Protein AF-A0A9W7GCZ8-F1 (afdb_monomer_lite)

Sequence (313 aa):
MSGSNDDDDLCAQILDDNTDHFARLGLPLVACDPPVVRKAYYSLARKIHPDKNSSSLAKEAFQVLSDALDVLYERESQADYLRELLRDNDEVNEGGVEGGGDRRDGRKGKKERKRPHPHCDDWKKKKKKTKGSTAPEWTYKRWADVKTEMERRENLEREFVQSKSTASNEREALTIMKRAMKICRQLDEDAGCPPTFINPLWAKLEESDTLKQAKLPDGWEKIILHPPNPNNIAAIMAQTRYQYRRKETGEITDQHPVKEVEARLAYARMQSTANQVDFEVDLGGFIKELQDYLHEEYNYEALDDEINDLGCV

Radius of gyration: 36.31 Å; chains: 1; bounding box: 73×83×95 Å

pLDDT: mean 81.21, std 18.76, range [30.16, 97.69]

Secondary structure (DSSP, 8-state):
---SHHHHHHHHHHH-TT--HHHHTT--SS---HHHHHHHHHHHHHHH-TTT---TTHHHHHHHHHHHHHHHHSHHHHHHHHHHHHHHHHTTS---------------------------TTSTTGGGS-------GGGG--HHHHHHHHHHHHHHHHHHHHHHHHHHHHHHHHHHHHHHHHHHHHHHHHTT--TT---GGGHHHHHHHHHHHPPPPTTEEEEEE--S-TT-HHHHHHT-EEEEEETTT--EESS-SSHHHHHHHHHHHHHHTT-SS-TTT-HHHHHHHHHHHHHHHH---TTHHHHHHTT--

Organism: NCBI:txid722753

Foldseek 3Di:
DPDQPVLQVLLVQLVPPPDDLQVSLPHPLDQDALVVLVVSLVVSCVSLPVVPHVDPSSVVSNVSNVVSSVQRNDRVSSVVSSVVVVVVVVVVPPPDDDDDDDDDDDDDDDDDDDDDDPDPPPVVVVVPPPPPCPPPPVPDPPVVNVVVVVVVVVVVVVVVVVLVLVLVLVVLLVVLLLVLLVVLVVVCVVVPPDPLDDALLNLLVQLVVLVVPDDADPQKDKDFDAFPDPSLVLSRSVDRQIWIAGNPPRDIDSAGPDPVSRVSNVVSVVSNVVDPDDCSVQSLVSSVVSVCCCCPPPVDCVCVVSNVVSVSD

Structure (mmCIF, N/CA/C/O backbone):
data_AF-A0A9W7GCZ8-F1
#
_entry.id   AF-A0A9W7GCZ8-F1
#
loop_
_atom_site.group_PDB
_atom_site.id
_atom_site.type_symbol
_atom_site.label_atom_id
_atom_site.label_alt_id
_atom_site.label_comp_id
_atom_site.label_asym_id
_atom_site.label_entity_id
_atom_site.label_seq_id
_atom_site.pdbx_PDB_ins_code
_atom_site.Cartn_x
_atom_site.Cartn_y
_atom_site.Cartn_z
_atom_site.occupancy
_atom_site.B_iso_or_equiv
_atom_site.auth_seq_id
_atom_site.auth_comp_id
_atom_site.auth_asym_id
_atom_site.auth_atom_id
_atom_site.pdbx_PDB_model_num
ATOM 1 N N . MET A 1 1 ? -43.233 -14.335 7.781 1.00 43.69 1 MET A N 1
ATOM 2 C CA . MET A 1 1 ? -43.139 -14.027 9.222 1.00 43.69 1 MET A CA 1
ATOM 3 C C . MET A 1 1 ? -42.715 -15.312 9.907 1.00 43.69 1 MET A C 1
ATOM 5 O O . MET A 1 1 ? -43.563 -16.151 10.162 1.00 43.69 1 MET A O 1
ATOM 9 N N . SER A 1 2 ? -41.411 -15.551 10.026 1.00 45.78 2 SER A N 1
ATOM 10 C CA . SER A 1 2 ? -40.870 -16.867 10.411 1.00 45.78 2 SER A CA 1
ATOM 11 C C . SER A 1 2 ? -39.435 -16.749 10.939 1.00 45.78 2 SER A C 1
ATOM 13 O O . SER A 1 2 ? -38.577 -17.531 10.560 1.00 45.78 2 SER A O 1
ATOM 15 N N . GLY A 1 3 ? -39.170 -15.725 11.756 1.00 51.62 3 GLY A N 1
ATOM 16 C CA . GLY A 1 3 ? -37.846 -15.474 12.345 1.00 51.62 3 GLY A CA 1
ATOM 17 C C . GLY A 1 3 ? -37.872 -15.102 13.829 1.00 51.62 3 GLY A C 1
ATOM 18 O O . GLY A 1 3 ? -36.860 -14.665 14.340 1.00 51.62 3 GLY A O 1
ATOM 19 N N . SER A 1 4 ? -39.014 -15.228 14.514 1.00 58.03 4 SER A N 1
ATOM 20 C CA . SER A 1 4 ? -39.164 -14.778 15.907 1.00 58.03 4 SER A CA 1
ATOM 21 C C . SER A 1 4 ? -38.682 -15.789 16.950 1.00 58.03 4 SER A C 1
ATOM 23 O O . SER A 1 4 ? -38.279 -15.381 18.028 1.00 58.03 4 SER A O 1
ATOM 25 N N . ASN A 1 5 ? -38.718 -17.092 16.654 1.00 68.19 5 ASN A N 1
ATOM 26 C CA . ASN A 1 5 ? -38.465 -18.109 17.682 1.00 68.19 5 ASN A CA 1
ATOM 27 C C . ASN A 1 5 ? -36.972 -18.266 18.007 1.00 68.19 5 ASN A C 1
ATOM 29 O O . ASN A 1 5 ? -36.622 -18.387 19.172 1.00 68.19 5 ASN A O 1
ATOM 33 N N . ASP A 1 6 ? -36.093 -18.190 17.002 1.00 78.62 6 ASP A N 1
ATOM 34 C CA . ASP A 1 6 ? -34.648 -18.369 17.213 1.00 78.62 6 ASP A CA 1
ATOM 35 C C . ASP A 1 6 ? -34.030 -17.219 18.036 1.00 78.62 6 ASP A C 1
ATOM 37 O O . ASP A 1 6 ? -33.073 -17.417 18.786 1.00 78.62 6 ASP A O 1
ATOM 41 N N . ASP A 1 7 ? -34.587 -16.013 17.904 1.00 82.25 7 ASP A N 1
ATOM 42 C CA . ASP A 1 7 ? -34.144 -14.818 18.623 1.00 82.25 7 ASP A CA 1
ATOM 43 C C . ASP A 1 7 ? -34.543 -14.860 20.107 1.00 82.25 7 ASP A C 1
ATOM 45 O O . ASP A 1 7 ? -33.733 -14.506 20.969 1.00 82.25 7 ASP A O 1
ATOM 49 N N . ASP A 1 8 ? -35.761 -15.329 20.406 1.00 85.75 8 ASP A N 1
ATOM 50 C CA . ASP A 1 8 ? -36.246 -15.525 21.776 1.00 85.75 8 ASP A CA 1
ATOM 51 C C . ASP A 1 8 ? -35.470 -16.643 22.491 1.00 85.75 8 ASP A C 1
ATOM 53 O O . ASP A 1 8 ? -35.086 -16.471 23.649 1.00 85.75 8 ASP A O 1
ATOM 57 N N . ASP A 1 9 ? -35.166 -17.746 21.797 1.00 87.69 9 ASP A N 1
ATOM 58 C CA . ASP A 1 9 ? -34.419 -18.882 22.355 1.00 87.69 9 ASP A CA 1
ATOM 59 C C . ASP A 1 9 ? -32.986 -18.485 22.757 1.00 87.69 9 ASP A C 1
ATOM 61 O O . ASP A 1 9 ? -32.504 -18.859 23.831 1.00 87.69 9 ASP A O 1
ATOM 65 N N . LEU A 1 10 ? -32.307 -17.675 21.934 1.00 87.25 10 LEU A N 1
ATOM 66 C CA . LEU A 1 10 ? -30.970 -17.159 22.247 1.00 87.25 10 LEU A CA 1
ATOM 67 C C . LEU A 1 10 ? -30.983 -16.207 23.447 1.00 87.25 10 LEU A C 1
ATOM 69 O O . LEU A 1 10 ? -30.089 -16.268 24.293 1.00 87.25 10 LEU A O 1
ATOM 73 N N . CYS A 1 11 ? -31.981 -15.325 23.535 1.00 88.75 11 CYS A N 1
ATOM 74 C CA . CYS A 1 11 ? -32.128 -14.440 24.686 1.00 88.75 11 CYS A CA 1
ATOM 75 C C . CYS A 1 11 ? -32.444 -15.229 25.963 1.00 88.75 11 CYS A C 1
ATOM 77 O O . CYS A 1 11 ? -31.848 -14.951 27.001 1.00 88.75 11 CYS A O 1
ATOM 79 N N . ALA A 1 12 ? -33.306 -16.245 25.884 1.00 89.44 12 ALA A N 1
ATOM 80 C CA . ALA A 1 12 ? -33.630 -17.116 27.010 1.00 89.44 12 ALA A CA 1
ATOM 81 C C . ALA A 1 12 ? -32.407 -17.900 27.510 1.00 89.44 12 ALA A C 1
ATOM 83 O O . ALA A 1 12 ? -32.203 -18.000 28.716 1.00 89.44 12 ALA A O 1
ATOM 84 N N . GLN A 1 13 ? -31.550 -18.390 26.606 1.00 88.50 13 GLN A N 1
ATOM 85 C CA . GLN A 1 13 ? -30.316 -19.084 26.984 1.00 88.50 13 GLN A CA 1
ATOM 86 C C . GLN A 1 13 ? -29.358 -18.184 27.782 1.00 88.50 13 GLN A C 1
ATOM 88 O O . GLN A 1 13 ? -28.725 -18.644 28.726 1.00 88.50 13 GLN A O 1
ATOM 93 N N . ILE A 1 14 ? -29.238 -16.907 27.409 1.00 89.69 14 ILE A N 1
ATOM 94 C CA . ILE A 1 14 ? -28.357 -15.953 28.104 1.00 89.69 14 ILE A CA 1
ATOM 95 C C . ILE A 1 14 ? -28.933 -15.549 29.464 1.00 89.69 14 ILE A C 1
ATOM 97 O O . ILE A 1 14 ? -28.171 -15.253 30.385 1.00 89.69 14 ILE A O 1
ATOM 101 N N . LEU A 1 15 ? -30.261 -15.527 29.587 1.00 90.25 15 LEU A N 1
ATOM 102 C CA . LEU A 1 15 ? -30.973 -15.174 30.813 1.00 90.25 15 LEU A CA 1
ATOM 103 C C . LEU A 1 15 ? -31.093 -16.327 31.817 1.00 90.25 15 LEU A C 1
ATOM 105 O O . LEU A 1 15 ? -31.499 -16.074 32.944 1.00 90.25 15 LEU A O 1
ATOM 109 N N . ASP A 1 16 ? -30.735 -17.562 31.459 1.00 89.50 16 ASP A N 1
ATOM 110 C CA . ASP A 1 16 ? -30.806 -18.697 32.384 1.00 89.50 16 ASP A CA 1
ATOM 111 C C . ASP A 1 16 ? -29.879 -18.486 33.593 1.00 89.50 16 ASP A C 1
ATOM 113 O O . ASP A 1 16 ? -28.651 -18.439 33.464 1.00 89.50 16 ASP A O 1
ATOM 117 N N . ASP A 1 17 ? -30.471 -18.387 34.782 1.00 78.12 17 ASP A N 1
ATOM 118 C CA . ASP A 1 17 ? -29.774 -18.177 36.054 1.00 78.12 17 ASP A CA 1
ATOM 119 C C . ASP A 1 17 ? -28.793 -19.308 36.396 1.00 78.12 17 ASP A C 1
ATOM 121 O O . ASP A 1 17 ? -27.842 -19.087 37.144 1.00 78.12 17 ASP A O 1
ATOM 125 N N . ASN A 1 18 ? -28.968 -20.499 35.812 1.00 79.50 18 ASN A N 1
ATOM 126 C CA . ASN A 1 18 ? -28.068 -21.634 36.027 1.00 79.50 18 ASN A CA 1
ATOM 127 C C . ASN A 1 18 ? -26.813 -21.602 35.140 1.00 79.50 18 ASN A C 1
ATOM 129 O O . ASN A 1 18 ? -25.956 -22.478 35.267 1.00 79.50 18 ASN A O 1
ATOM 133 N N . THR A 1 19 ? -26.699 -20.628 34.230 1.00 83.81 19 THR A N 1
ATOM 134 C CA . THR A 1 19 ? -25.535 -20.498 33.345 1.00 83.81 19 THR A CA 1
ATOM 135 C C . THR A 1 19 ? -24.485 -19.556 33.926 1.00 83.81 19 THR A C 1
ATOM 137 O O . THR A 1 19 ? -24.767 -18.416 34.313 1.00 83.81 19 THR A O 1
ATOM 140 N N . ASP A 1 20 ? -23.242 -20.027 33.955 1.00 91.19 20 ASP A N 1
ATOM 141 C CA . ASP A 1 20 ? -22.074 -19.248 34.344 1.00 91.19 20 ASP A CA 1
ATOM 142 C C . ASP A 1 20 ? -21.695 -18.226 33.259 1.00 91.19 20 ASP A C 1
ATOM 144 O O . ASP A 1 20 ? -22.078 -18.338 32.089 1.00 91.19 20 ASP A O 1
ATOM 148 N N . HIS A 1 21 ? -20.907 -17.211 33.625 1.00 91.94 21 HIS A N 1
ATOM 149 C CA . HIS A 1 21 ? -20.526 -16.153 32.685 1.00 91.94 21 HIS A CA 1
ATOM 150 C C . HIS A 1 21 ? -19.741 -16.683 31.471 1.00 91.94 21 HIS A C 1
ATOM 152 O O . HIS A 1 21 ? -19.838 -16.094 30.391 1.00 91.94 21 HIS A O 1
ATOM 158 N N . PHE A 1 22 ? -19.007 -17.803 31.596 1.00 92.06 22 PHE A N 1
ATOM 159 C CA . PHE A 1 22 ? -18.328 -18.412 30.447 1.00 92.06 22 PHE A CA 1
ATOM 160 C C . PHE A 1 22 ? -19.329 -19.057 29.485 1.00 92.06 22 PHE A C 1
ATOM 162 O O . PHE A 1 22 ? -19.258 -18.777 28.285 1.00 92.06 22 PHE A O 1
ATOM 169 N N . ALA A 1 23 ? -20.299 -19.840 29.977 1.00 91.25 23 ALA A N 1
ATOM 170 C CA . ALA A 1 23 ? -21.327 -20.429 29.118 1.00 91.25 23 ALA A CA 1
ATOM 171 C C . ALA A 1 23 ? -22.199 -19.371 28.430 1.00 91.25 23 ALA A C 1
ATOM 173 O O . ALA A 1 23 ? -22.493 -19.527 27.243 1.00 91.25 23 ALA A O 1
ATOM 174 N N . ARG A 1 24 ? -22.536 -18.262 29.109 1.00 92.56 24 ARG A N 1
ATOM 175 C CA . ARG A 1 24 ? -23.289 -17.141 28.502 1.00 92.56 24 ARG A CA 1
ATOM 176 C C . ARG A 1 24 ? -22.568 -16.531 27.296 1.00 92.56 24 ARG A C 1
ATOM 178 O O . ARG A 1 24 ? -23.214 -16.096 26.346 1.00 92.56 24 ARG A O 1
ATOM 185 N N . LEU A 1 25 ? -21.233 -16.539 27.301 1.00 91.81 25 LEU A N 1
ATOM 186 C CA . LEU A 1 25 ? -20.393 -16.094 26.183 1.00 91.81 25 LEU A CA 1
ATOM 187 C C . LEU A 1 25 ? -20.022 -17.220 25.201 1.00 91.81 25 LEU A C 1
ATOM 189 O O . LEU A 1 25 ? -19.326 -16.970 24.215 1.00 91.81 25 LEU A O 1
ATOM 193 N N . GLY A 1 26 ? -20.478 -18.453 25.440 1.00 91.00 26 GLY A N 1
ATOM 194 C CA . GLY A 1 26 ? -20.126 -19.628 24.640 1.00 91.00 26 GLY A CA 1
ATOM 195 C C . GLY A 1 26 ? -18.648 -20.015 24.746 1.00 91.00 26 GLY A C 1
ATOM 196 O O . GLY A 1 26 ? -18.076 -20.546 23.792 1.00 91.00 26 GLY A O 1
ATOM 197 N N . LEU A 1 27 ? -18.010 -19.703 25.875 1.00 92.31 27 LEU A N 1
ATOM 198 C CA . LEU A 1 27 ? -16.606 -19.986 26.1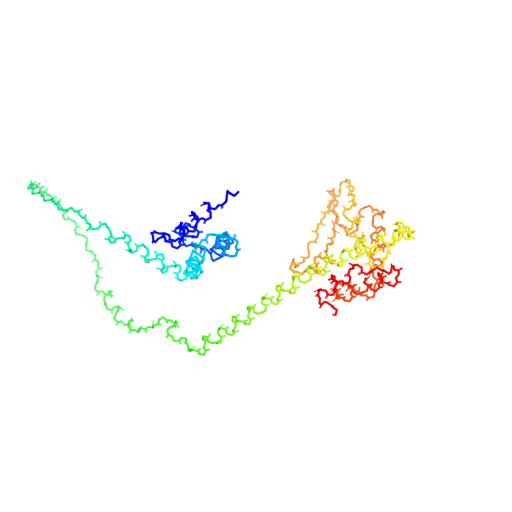56 1.00 92.31 27 LEU A CA 1
ATOM 199 C C . LEU A 1 27 ? -16.465 -21.217 27.064 1.00 92.31 27 LEU A C 1
ATOM 201 O O . LEU A 1 27 ? -17.358 -21.507 27.859 1.00 92.31 27 LEU A O 1
ATOM 205 N N . PRO A 1 28 ? -15.344 -21.955 26.974 1.00 89.69 28 PRO A N 1
ATOM 206 C CA . PRO A 1 28 ? -15.048 -23.012 27.933 1.00 89.69 28 PRO A CA 1
ATOM 207 C C . PRO A 1 28 ? -14.757 -22.420 29.319 1.00 89.69 28 PRO A C 1
ATOM 209 O O . PRO A 1 28 ? -14.217 -21.318 29.418 1.00 89.69 28 PRO A O 1
ATOM 212 N N . LEU A 1 29 ? -15.030 -23.193 30.375 1.00 89.31 29 LEU A N 1
ATOM 213 C CA . LEU A 1 29 ? -14.726 -22.855 31.772 1.00 89.31 29 LEU A CA 1
ATOM 214 C C . LEU A 1 29 ? -13.211 -22.949 32.060 1.00 89.31 29 LEU A C 1
ATOM 216 O O . LEU A 1 29 ? -12.733 -23.808 32.798 1.00 89.31 29 LEU A O 1
ATOM 220 N N . VAL A 1 30 ? -12.428 -22.107 31.389 1.00 88.44 30 VAL A N 1
ATOM 221 C CA . VAL A 1 30 ? -10.966 -22.016 31.487 1.00 88.44 30 VAL A CA 1
ATOM 222 C C . VAL A 1 30 ? -10.572 -20.550 31.325 1.00 88.44 30 VAL A C 1
ATOM 224 O O . VAL A 1 30 ? -11.220 -19.809 30.587 1.00 88.44 30 VAL A O 1
ATOM 227 N N . ALA A 1 31 ? -9.483 -20.125 31.973 1.00 87.50 31 ALA A N 1
ATOM 228 C CA . ALA A 1 31 ? -8.943 -18.781 31.791 1.00 87.50 31 ALA A CA 1
ATOM 229 C C . ALA A 1 31 ? -8.671 -18.495 30.302 1.00 87.50 31 ALA A C 1
ATOM 231 O O . ALA A 1 31 ? -7.906 -19.208 29.647 1.00 87.50 31 ALA A O 1
ATOM 232 N N . CYS A 1 32 ? -9.310 -17.451 29.780 1.00 90.69 32 CYS A N 1
ATOM 233 C CA . CYS A 1 32 ? -9.257 -17.056 28.377 1.00 90.69 32 CYS A CA 1
ATOM 234 C C . CYS A 1 32 ? -8.584 -15.691 28.243 1.00 90.69 32 CYS A C 1
ATOM 236 O O . CYS A 1 32 ? -8.799 -14.800 29.064 1.00 90.69 32 CYS A O 1
ATOM 238 N N . ASP A 1 33 ? -7.809 -15.496 27.175 1.00 92.00 33 ASP A N 1
ATOM 239 C CA . ASP A 1 33 ? -7.181 -14.200 26.921 1.00 92.00 33 ASP A CA 1
ATOM 240 C C . ASP A 1 33 ? -8.231 -13.117 26.582 1.00 92.00 33 ASP A C 1
ATOM 242 O O . ASP A 1 33 ? -9.193 -13.403 25.856 1.00 92.00 33 ASP A O 1
ATOM 246 N N . PRO A 1 34 ? -8.035 -11.850 27.007 1.00 91.06 34 PRO A N 1
ATOM 247 C CA . PRO A 1 34 ? -9.010 -10.773 26.797 1.00 91.06 34 PRO A CA 1
ATOM 248 C C . PRO A 1 34 ? -9.478 -10.575 25.340 1.00 91.06 34 PRO A C 1
ATOM 250 O O . PRO A 1 34 ? -10.666 -10.321 25.125 1.00 91.06 34 PRO A O 1
ATOM 253 N N . PRO A 1 35 ? -8.624 -10.726 24.300 1.00 90.75 35 PRO A N 1
ATOM 254 C CA . PRO A 1 35 ? -9.076 -10.652 22.909 1.00 90.75 35 PRO A CA 1
ATOM 255 C C . PRO A 1 35 ? -10.095 -11.736 22.527 1.00 90.75 35 PRO A C 1
ATOM 257 O O . PRO A 1 35 ? -10.964 -11.481 21.692 1.00 90.75 35 PRO A O 1
ATOM 260 N N . VAL A 1 36 ? -10.007 -12.930 23.124 1.00 91.75 36 VAL A N 1
ATOM 261 C CA . VAL A 1 36 ? -10.934 -14.046 22.870 1.00 91.75 36 VAL A CA 1
ATOM 262 C C . VAL A 1 36 ? -12.292 -13.748 23.494 1.00 91.75 36 VAL A C 1
ATOM 264 O O . VAL A 1 36 ? -13.305 -13.824 22.798 1.00 91.75 36 VAL A O 1
ATOM 267 N N . VAL A 1 37 ? -12.299 -13.317 24.760 1.00 93.38 37 VAL A N 1
ATOM 268 C CA . VAL A 1 37 ? -13.515 -12.915 25.487 1.00 93.38 37 VAL A CA 1
ATOM 269 C C . VAL A 1 37 ? -14.235 -11.792 24.740 1.00 93.38 37 VAL A C 1
ATOM 271 O O . VAL A 1 37 ? -15.421 -11.892 24.429 1.00 93.38 37 VAL A O 1
ATOM 274 N N . ARG A 1 38 ? -13.484 -10.764 24.327 1.00 93.00 38 ARG A N 1
ATOM 275 C CA . ARG A 1 38 ? -14.013 -9.622 23.574 1.00 93.00 38 ARG A CA 1
ATOM 276 C C . ARG A 1 38 ? -14.630 -10.040 22.236 1.00 93.00 38 ARG A C 1
ATOM 278 O O . ARG A 1 38 ? -15.680 -9.531 21.847 1.00 93.00 38 ARG A O 1
ATOM 285 N N . LYS A 1 39 ? -13.988 -10.963 21.513 1.00 93.12 39 LYS A N 1
ATOM 286 C CA . LYS A 1 39 ? -14.496 -11.467 20.229 1.00 93.12 39 LYS A CA 1
ATOM 287 C C . LYS A 1 39 ? -15.802 -12.249 20.403 1.00 93.12 39 LYS A C 1
ATOM 289 O O . LYS A 1 39 ? -16.716 -12.061 19.600 1.00 93.12 39 LYS A O 1
ATOM 294 N N . ALA A 1 40 ? -15.887 -13.098 21.428 1.00 94.19 40 ALA A N 1
ATOM 295 C CA . ALA A 1 40 ? -17.095 -13.857 21.746 1.00 94.19 40 ALA A CA 1
ATOM 296 C C . ALA A 1 40 ? -18.261 -12.921 22.098 1.00 94.19 40 ALA A C 1
ATOM 298 O O . ALA A 1 40 ? -19.329 -13.015 21.488 1.00 94.19 40 ALA A O 1
ATOM 299 N N . TYR A 1 41 ? -18.002 -11.934 22.962 1.00 94.75 41 TYR A N 1
ATOM 300 C CA . TYR A 1 41 ? -18.960 -10.888 23.311 1.00 94.75 41 TYR A CA 1
ATOM 301 C C . TYR A 1 41 ? -19.500 -10.165 22.074 1.00 94.75 41 TYR A C 1
ATOM 303 O O . TYR A 1 41 ? -20.704 -10.173 21.844 1.00 94.75 41 TYR A O 1
ATOM 311 N N . TYR A 1 42 ? -18.635 -9.608 21.215 1.00 91.94 42 TYR A N 1
ATOM 312 C CA . TYR A 1 42 ? -19.096 -8.867 20.032 1.00 91.94 42 TYR A CA 1
ATOM 313 C C . TYR A 1 42 ? -19.938 -9.719 19.075 1.00 91.94 42 TYR A C 1
ATOM 315 O O . TYR A 1 42 ? -20.882 -9.215 18.461 1.00 91.94 42 TYR A O 1
ATOM 323 N N . SER A 1 43 ? -19.614 -11.009 18.941 1.00 92.19 43 SER A N 1
ATOM 324 C CA . SER A 1 43 ? -20.389 -11.929 18.110 1.00 92.19 43 SER A CA 1
ATOM 325 C C . SER A 1 43 ? -21.802 -12.157 18.647 1.00 92.19 43 SER A C 1
ATOM 327 O O . SER A 1 43 ? -22.720 -12.314 17.843 1.00 92.19 43 SER A O 1
ATOM 329 N N . LEU A 1 44 ? -21.974 -12.225 19.968 1.00 92.44 44 LEU A N 1
ATOM 330 C CA . LEU A 1 44 ? -23.270 -12.442 20.615 1.00 92.44 44 LEU A CA 1
ATOM 331 C C . LEU A 1 44 ? -24.056 -11.137 20.729 1.00 92.44 44 LEU A C 1
ATOM 333 O O . LEU A 1 44 ? -25.206 -11.084 20.303 1.00 92.44 44 LEU A O 1
ATOM 337 N N . ALA A 1 45 ? -23.403 -10.061 21.166 1.00 91.75 45 ALA A N 1
ATOM 338 C CA . ALA A 1 45 ? -23.971 -8.724 21.290 1.00 91.75 45 ALA A CA 1
ATOM 339 C C . ALA A 1 45 ? -24.613 -8.251 19.980 1.00 91.75 45 ALA A C 1
ATOM 341 O O . ALA A 1 45 ? -25.700 -7.689 19.991 1.00 91.75 45 ALA A O 1
ATOM 342 N N . ARG A 1 46 ? -23.994 -8.538 18.825 1.00 89.56 46 ARG A N 1
ATOM 343 C CA . ARG A 1 46 ? -24.560 -8.190 17.512 1.00 89.56 46 ARG A CA 1
ATOM 344 C C . ARG A 1 46 ? -25.848 -8.955 17.176 1.00 89.56 46 ARG A C 1
ATOM 346 O O . ARG A 1 46 ? -26.645 -8.435 16.399 1.00 89.56 46 ARG A O 1
ATOM 353 N N . LYS A 1 47 ? -26.031 -10.166 17.714 1.00 89.56 47 LYS A N 1
ATOM 354 C CA . LYS A 1 47 ? -27.218 -11.012 17.495 1.00 89.56 47 LYS A CA 1
ATOM 355 C C . LYS A 1 47 ? -28.370 -10.638 18.426 1.00 89.56 47 LYS A C 1
ATOM 357 O O . LYS A 1 47 ? -29.512 -10.633 17.995 1.00 89.56 47 LYS A O 1
ATOM 362 N N . ILE A 1 48 ? -28.065 -10.291 19.675 1.00 91.06 48 ILE A N 1
ATOM 363 C CA . ILE A 1 48 ? -29.074 -9.968 20.698 1.00 91.06 48 ILE A CA 1
ATOM 364 C C . ILE A 1 48 ? -29.297 -8.460 20.879 1.00 91.06 48 ILE A C 1
ATOM 366 O O . ILE A 1 48 ? -29.969 -8.042 21.814 1.00 91.06 48 ILE A O 1
ATOM 370 N N . HIS A 1 49 ? -28.701 -7.622 20.026 1.00 89.25 49 HIS A N 1
ATOM 371 C CA . HIS A 1 49 ? -28.808 -6.172 20.162 1.00 89.25 49 HIS A CA 1
ATOM 372 C C . HIS A 1 49 ? -30.281 -5.731 20.061 1.00 89.25 49 HIS A C 1
ATOM 374 O O . HIS A 1 49 ? -30.923 -6.063 19.061 1.00 89.25 49 HIS A O 1
ATOM 380 N N . PRO A 1 50 ? -30.806 -4.921 21.000 1.00 90.25 50 PRO A N 1
ATOM 381 C CA . PRO A 1 50 ? -32.234 -4.578 21.058 1.00 90.25 50 PRO A CA 1
ATOM 382 C C . PRO A 1 50 ? -32.748 -3.792 19.840 1.00 90.25 50 PRO A C 1
ATOM 384 O O . PRO A 1 50 ? -33.942 -3.774 19.579 1.00 90.25 50 PRO A O 1
ATOM 387 N N . ASP A 1 51 ? -31.858 -3.143 19.083 1.00 87.62 51 ASP A N 1
ATOM 388 C CA . ASP A 1 51 ? -32.206 -2.467 17.816 1.00 87.62 51 ASP A CA 1
ATOM 389 C C . ASP A 1 51 ? -32.461 -3.446 16.655 1.00 87.62 51 ASP A C 1
ATOM 391 O O . ASP A 1 51 ? -33.196 -3.142 15.722 1.00 87.62 51 ASP A O 1
ATOM 395 N N . LYS A 1 52 ? -31.827 -4.625 16.685 1.00 85.56 52 LYS A N 1
ATOM 396 C CA . LYS A 1 52 ? -31.850 -5.592 15.574 1.00 85.56 52 LYS A CA 1
ATOM 397 C C . LYS A 1 52 ? -32.657 -6.843 15.880 1.00 85.56 52 LYS A C 1
ATOM 399 O O . LYS A 1 52 ? -33.136 -7.481 14.949 1.00 85.56 52 LYS A O 1
ATOM 404 N N . ASN A 1 53 ? -32.777 -7.186 17.155 1.00 85.25 53 ASN A N 1
ATOM 405 C CA . ASN A 1 53 ? -33.516 -8.334 17.637 1.00 85.25 53 ASN A CA 1
ATOM 406 C C . ASN A 1 53 ? -34.894 -7.868 18.129 1.00 85.25 53 ASN A C 1
ATOM 408 O O . ASN A 1 53 ? -34.988 -6.986 18.981 1.00 85.25 53 ASN A O 1
ATOM 412 N N . SER A 1 54 ? -35.958 -8.445 17.566 1.00 84.81 54 SER A N 1
ATOM 413 C CA . SER A 1 54 ? -37.346 -8.085 17.889 1.00 84.81 54 SER A CA 1
ATOM 414 C C . SER A 1 54 ? -37.881 -8.712 19.182 1.00 84.81 54 SER A C 1
ATOM 416 O O . SER A 1 54 ? -39.035 -8.468 19.536 1.00 84.81 54 SER A O 1
ATOM 418 N N . SER A 1 55 ? -37.074 -9.519 19.874 1.00 87.00 55 SER A N 1
ATOM 419 C CA . SER A 1 55 ? -37.424 -10.127 21.154 1.00 87.00 55 SER A CA 1
ATOM 420 C C . SER A 1 55 ? -37.630 -9.069 22.234 1.00 87.00 55 SER A C 1
ATOM 422 O O . SER A 1 55 ? -36.830 -8.144 22.398 1.00 87.00 55 SER A O 1
ATOM 424 N N . SER A 1 56 ? -38.658 -9.254 23.062 1.00 88.12 56 SER A N 1
ATOM 425 C CA . SER A 1 56 ? -38.841 -8.448 24.274 1.00 88.12 56 SER A CA 1
ATOM 426 C C . SER A 1 56 ? -37.732 -8.663 25.311 1.00 88.12 56 SER A C 1
ATOM 428 O O . SER A 1 56 ? -37.539 -7.809 26.173 1.00 88.12 56 SER A O 1
ATOM 430 N N . LEU A 1 57 ? -37.000 -9.780 25.223 1.00 89.38 57 LEU A N 1
ATOM 431 C CA . LEU A 1 57 ? -35.938 -10.168 26.155 1.00 89.38 57 LEU A CA 1
ATOM 432 C C . LEU A 1 57 ? -34.558 -9.626 25.752 1.00 89.38 57 LEU A C 1
ATOM 434 O O . LEU A 1 57 ? -33.633 -9.636 26.563 1.00 89.38 57 LEU A O 1
ATOM 438 N N . ALA A 1 58 ? -34.412 -9.106 24.528 1.00 90.06 58 ALA A N 1
ATOM 439 C CA . ALA A 1 58 ? -33.132 -8.669 23.966 1.00 90.06 58 ALA A CA 1
ATOM 440 C C . ALA A 1 58 ? -32.395 -7.654 24.851 1.00 90.06 58 ALA A C 1
ATOM 442 O O . ALA A 1 58 ? -31.185 -7.748 25.047 1.00 90.06 58 ALA A O 1
ATOM 443 N N . LYS A 1 59 ? -33.125 -6.701 25.439 1.00 88.81 59 LYS A N 1
ATOM 444 C CA . LYS A 1 59 ? -32.540 -5.677 26.315 1.00 88.81 59 LYS A CA 1
ATOM 445 C C . LYS A 1 59 ? -31.948 -6.272 27.595 1.00 88.81 59 LYS A C 1
ATOM 447 O O . LYS A 1 59 ? -30.866 -5.868 28.008 1.00 88.81 59 LYS A O 1
ATOM 452 N N . GLU A 1 60 ? -32.663 -7.201 28.219 1.00 90.00 60 GLU A N 1
ATOM 453 C CA . GLU A 1 60 ? -32.243 -7.833 29.471 1.00 90.00 60 GLU A CA 1
ATOM 454 C C . GLU A 1 60 ? -31.075 -8.791 29.223 1.00 90.00 60 GLU A C 1
ATOM 456 O O . GLU A 1 60 ? -30.051 -8.709 29.898 1.00 90.00 60 GLU A O 1
ATOM 461 N N . ALA A 1 61 ? -31.168 -9.604 28.166 1.00 90.94 61 ALA A N 1
ATOM 462 C CA . ALA A 1 61 ? -30.091 -10.495 27.746 1.00 90.94 61 ALA A CA 1
ATOM 463 C C . ALA A 1 61 ? -28.807 -9.716 27.408 1.00 90.94 61 ALA A C 1
ATOM 465 O O . ALA A 1 61 ? -27.708 -10.139 27.760 1.00 90.94 61 ALA A O 1
ATOM 466 N N . PHE A 1 62 ? -28.930 -8.551 26.763 1.00 92.06 62 PHE A N 1
ATOM 467 C CA . PHE A 1 62 ? -27.788 -7.691 26.451 1.00 92.06 62 PHE A CA 1
ATOM 468 C C . PHE A 1 62 ? -27.113 -7.122 27.707 1.00 92.06 62 PHE A C 1
ATOM 470 O O . PHE A 1 62 ? -25.884 -7.038 27.753 1.00 92.06 62 PHE A O 1
ATOM 477 N N . GLN A 1 63 ? -27.893 -6.756 28.728 1.00 91.56 63 GLN A N 1
ATOM 478 C CA . GLN A 1 63 ? -27.347 -6.278 30.000 1.00 91.56 63 GLN A CA 1
ATOM 479 C C . GLN A 1 63 ? -26.545 -7.382 30.692 1.00 91.56 63 GLN A C 1
ATOM 481 O O . GLN A 1 63 ? -25.372 -7.196 30.990 1.00 91.56 63 GLN A O 1
ATOM 486 N N . VAL A 1 64 ? -27.142 -8.563 30.832 1.00 92.12 64 VAL A N 1
ATOM 487 C CA . VAL A 1 64 ? -26.499 -9.742 31.421 1.00 92.12 64 VAL A CA 1
ATOM 488 C C . VAL A 1 64 ? -25.221 -10.141 30.674 1.00 92.12 64 VAL A C 1
ATOM 490 O O . VAL A 1 64 ? -24.218 -10.510 31.286 1.00 92.12 64 VAL A O 1
ATOM 493 N N . LEU A 1 65 ? -25.233 -10.054 29.341 1.00 92.88 65 LEU A N 1
ATOM 494 C CA . LEU A 1 65 ? -24.052 -10.327 28.524 1.00 92.88 65 LEU A CA 1
ATOM 495 C C . LEU A 1 65 ? -22.938 -9.291 28.759 1.00 92.88 65 LEU A C 1
ATOM 497 O O . LEU A 1 65 ? -21.757 -9.638 28.702 1.00 92.88 65 LEU A O 1
ATOM 501 N N . SER A 1 66 ? -23.306 -8.033 29.012 1.00 92.25 66 SER A N 1
ATOM 502 C CA . SER A 1 66 ? -22.362 -6.958 29.341 1.00 92.25 66 SER A CA 1
ATOM 503 C C . SER A 1 66 ? -21.738 -7.183 30.720 1.00 92.25 66 SER A C 1
ATOM 505 O O . SER A 1 66 ? -20.519 -7.118 30.847 1.00 92.25 66 SER A O 1
ATOM 507 N N . ASP A 1 67 ? -22.542 -7.574 31.710 1.00 91.00 67 ASP A N 1
ATOM 508 C CA . ASP A 1 67 ? -22.058 -7.896 33.056 1.00 91.00 67 ASP A CA 1
ATOM 509 C C . ASP A 1 67 ? -21.073 -9.086 33.019 1.00 91.00 67 ASP A C 1
ATOM 511 O O . ASP A 1 67 ? -20.015 -9.060 33.649 1.00 91.00 67 ASP A O 1
ATOM 515 N N . ALA A 1 68 ? -21.362 -10.109 32.202 1.00 93.25 68 ALA A N 1
ATOM 516 C CA . ALA A 1 68 ? -20.453 -11.236 31.985 1.00 93.25 68 ALA A CA 1
ATOM 517 C C . ALA A 1 68 ? -19.114 -10.806 31.355 1.00 93.25 68 ALA A C 1
ATOM 519 O O . ALA A 1 68 ? -18.061 -11.339 31.713 1.00 93.25 68 ALA A O 1
ATOM 520 N N . LEU A 1 69 ? -19.128 -9.844 30.424 1.00 94.19 69 LEU A N 1
ATOM 521 C CA . LEU A 1 69 ? -17.900 -9.294 29.852 1.00 94.19 69 LEU A CA 1
ATOM 522 C C . LEU A 1 69 ? -17.072 -8.592 30.928 1.00 94.19 69 LEU A C 1
ATOM 524 O O . LEU A 1 69 ? -15.877 -8.860 31.006 1.00 94.19 69 LEU A O 1
ATOM 528 N N . ASP A 1 70 ? -17.682 -7.744 31.752 1.00 91.94 70 ASP A N 1
ATOM 529 C CA . ASP A 1 70 ? -16.967 -6.976 32.776 1.00 91.94 70 ASP A CA 1
ATOM 530 C C . ASP A 1 70 ? -16.240 -7.892 33.772 1.00 91.94 70 ASP A C 1
ATOM 532 O O . ASP A 1 70 ? -15.078 -7.650 34.108 1.00 91.94 70 ASP A O 1
ATOM 536 N N . VAL A 1 71 ? -16.873 -9.003 34.165 1.00 93.44 71 VAL A N 1
ATOM 537 C CA . VAL A 1 71 ? -16.261 -10.001 35.057 1.00 93.44 71 VAL A CA 1
ATOM 538 C C . VAL A 1 71 ? -15.122 -10.760 34.368 1.00 93.44 71 VAL A C 1
ATOM 540 O O . VAL A 1 71 ? -14.080 -10.994 34.986 1.00 93.44 71 VAL A O 1
ATOM 543 N N . LEU A 1 72 ? -15.289 -11.154 33.100 1.00 92.94 72 LEU A N 1
ATOM 544 C CA . LEU A 1 72 ? -14.328 -12.013 32.394 1.00 92.94 72 LEU A CA 1
ATOM 545 C C . LEU A 1 72 ? -13.222 -11.264 31.641 1.00 92.94 72 LEU A C 1
ATOM 547 O O . LEU A 1 72 ? -12.275 -11.906 31.177 1.00 92.94 72 LEU A O 1
ATOM 551 N N . TYR A 1 73 ? -13.346 -9.949 31.463 1.00 89.12 73 TYR A N 1
ATOM 552 C CA . TYR A 1 73 ? -12.426 -9.156 30.651 1.00 89.12 73 TYR A CA 1
ATOM 553 C C . TYR A 1 73 ? -11.050 -9.014 31.306 1.00 89.12 73 TYR A C 1
ATOM 555 O O . TYR A 1 73 ? -10.029 -9.207 30.638 1.00 89.12 73 TYR A O 1
ATOM 563 N N . GLU A 1 74 ? -11.016 -8.716 32.607 1.00 89.69 74 GLU A N 1
ATOM 564 C CA . GLU A 1 74 ? -9.771 -8.535 33.348 1.00 89.69 74 GLU A CA 1
ATOM 565 C C . GLU A 1 74 ? -9.284 -9.866 33.930 1.00 89.69 74 GLU A C 1
ATOM 567 O O . GLU A 1 74 ? -10.040 -10.609 34.558 1.00 89.69 74 GLU A O 1
ATOM 572 N N . ARG A 1 75 ? -7.994 -10.176 33.757 1.00 87.38 75 ARG A N 1
ATOM 573 C CA . ARG A 1 75 ? -7.438 -11.492 34.125 1.00 87.38 75 ARG A CA 1
ATOM 574 C C . ARG A 1 75 ? -7.563 -11.802 35.623 1.00 87.38 75 ARG A C 1
ATOM 576 O O . ARG A 1 75 ? -7.709 -12.966 35.984 1.00 87.38 75 ARG A O 1
ATOM 583 N N . GLU A 1 76 ? -7.480 -10.787 36.481 1.00 88.31 76 GLU A N 1
ATOM 584 C CA . GLU A 1 76 ? -7.619 -10.946 37.936 1.00 88.31 76 GLU A CA 1
ATOM 585 C C . GLU A 1 76 ? -9.069 -11.272 38.323 1.00 88.31 76 GLU A C 1
ATOM 587 O O . GLU A 1 76 ? -9.307 -12.292 38.964 1.00 88.31 76 GLU A O 1
ATOM 592 N N . SER A 1 77 ? -10.033 -10.500 37.809 1.00 90.19 77 SER A N 1
ATOM 593 C CA . SER A 1 77 ? -11.471 -10.735 38.001 1.00 90.19 77 SER A CA 1
ATOM 594 C C . SER A 1 77 ? -11.908 -12.108 37.476 1.00 90.19 77 SER A C 1
ATOM 596 O O . SER A 1 77 ? -12.576 -12.868 38.174 1.00 90.19 77 SER A O 1
ATOM 598 N N . GLN A 1 78 ? -11.436 -12.494 36.287 1.00 91.88 78 GLN A N 1
ATOM 599 C CA . GLN A 1 78 ? -11.692 -13.815 35.712 1.00 91.88 78 GLN A CA 1
ATOM 600 C C . GLN A 1 78 ? -11.150 -14.952 36.598 1.00 91.88 78 GLN A C 1
ATOM 602 O O . GLN A 1 78 ? -11.795 -15.992 36.743 1.00 91.88 78 GLN A O 1
ATOM 607 N N . ALA A 1 79 ? -9.959 -14.782 37.179 1.00 89.69 79 ALA A N 1
ATOM 608 C CA . ALA A 1 79 ? -9.347 -15.789 38.041 1.00 89.69 79 ALA A CA 1
ATOM 609 C C . ALA A 1 79 ? -10.061 -15.914 39.394 1.00 89.69 79 ALA A C 1
ATOM 611 O O . ALA A 1 79 ? -10.176 -17.024 39.919 1.00 89.69 79 ALA A O 1
ATOM 612 N N . ASP A 1 80 ? -10.534 -14.801 39.952 1.00 91.06 80 ASP A N 1
ATOM 613 C CA . ASP A 1 80 ? -11.324 -14.804 41.181 1.00 91.06 80 ASP A CA 1
ATOM 614 C C . ASP A 1 80 ? -12.698 -15.445 40.955 1.00 91.06 80 ASP A C 1
ATOM 616 O O . ASP A 1 80 ? -13.084 -16.317 41.732 1.00 91.06 80 ASP A O 1
ATOM 620 N N . TYR A 1 81 ? -13.357 -15.139 39.834 1.00 92.56 81 TYR A N 1
ATOM 621 C CA . TYR A 1 81 ? -14.617 -15.775 39.442 1.00 92.56 81 TYR A CA 1
ATOM 622 C C . TYR A 1 81 ? -14.471 -17.294 39.239 1.00 92.56 81 TYR A C 1
ATOM 624 O O . TYR A 1 81 ? -15.263 -18.080 39.756 1.00 92.56 81 TYR A O 1
ATOM 632 N N . LEU A 1 82 ? -13.404 -17.746 38.566 1.00 91.25 82 LEU A N 1
ATOM 633 C CA . LEU A 1 82 ? -13.099 -19.179 38.442 1.00 91.25 82 LEU A CA 1
ATOM 634 C C . LEU A 1 82 ? -12.845 -19.846 39.803 1.00 91.25 82 LEU A C 1
ATOM 636 O O . LEU A 1 82 ? -13.207 -21.005 39.998 1.00 91.25 82 LEU A O 1
ATOM 640 N N . ARG A 1 83 ? -12.212 -19.140 40.749 1.00 88.69 83 ARG A N 1
ATOM 641 C CA . ARG A 1 83 ? -11.968 -19.663 42.101 1.00 88.69 83 ARG A CA 1
ATOM 642 C C . ARG A 1 83 ? -13.270 -19.818 42.886 1.00 88.69 83 ARG A C 1
ATOM 644 O O . ARG A 1 83 ? -13.402 -20.793 43.619 1.00 88.69 83 ARG A O 1
ATOM 651 N N . GLU A 1 84 ? -14.193 -18.874 42.742 1.00 89.56 84 GLU A N 1
ATOM 652 C CA . GLU A 1 84 ? -15.519 -18.913 43.364 1.00 89.56 84 GLU A CA 1
ATOM 653 C C . GLU A 1 84 ? -16.341 -20.096 42.835 1.00 89.56 84 GLU A C 1
ATOM 655 O O . GLU A 1 84 ? -16.745 -20.954 43.615 1.00 89.56 84 GLU A O 1
ATOM 660 N N . LEU A 1 85 ? -16.420 -20.251 41.510 1.00 87.38 85 LEU A N 1
ATOM 661 C CA . LEU A 1 85 ? -17.094 -21.381 40.854 1.00 87.38 85 LEU A CA 1
ATOM 662 C C . LEU A 1 85 ? -16.568 -22.756 41.290 1.00 87.38 85 LEU A C 1
ATOM 664 O O . LEU A 1 85 ? -17.331 -23.716 41.410 1.00 87.38 85 LEU A O 1
ATOM 668 N N . LEU A 1 86 ? -15.258 -22.881 41.510 1.00 83.44 86 LEU A N 1
ATOM 669 C CA . LEU A 1 86 ? -14.656 -24.132 41.979 1.00 83.44 86 LEU A CA 1
ATOM 670 C C . LEU A 1 86 ? -14.953 -24.403 43.457 1.00 83.44 86 LEU A C 1
ATOM 672 O O . LEU A 1 86 ? -15.086 -25.561 43.842 1.00 83.44 86 LEU A O 1
ATOM 676 N N . ARG A 1 87 ? -15.082 -23.356 44.277 1.00 80.38 87 ARG A N 1
ATOM 677 C CA . ARG A 1 87 ? -15.404 -23.485 45.700 1.00 80.38 87 ARG A CA 1
ATOM 678 C C . ARG A 1 87 ? -16.849 -23.935 45.914 1.00 80.38 87 ARG A C 1
ATOM 680 O O . ARG A 1 87 ? -17.083 -24.798 46.756 1.00 80.38 87 ARG A O 1
ATOM 687 N N . ASP A 1 88 ? -17.777 -23.412 45.121 1.00 69.00 88 ASP A N 1
ATOM 688 C CA . ASP A 1 88 ? -19.198 -23.764 45.215 1.00 69.00 88 ASP A CA 1
ATOM 689 C C . ASP A 1 88 ? -19.4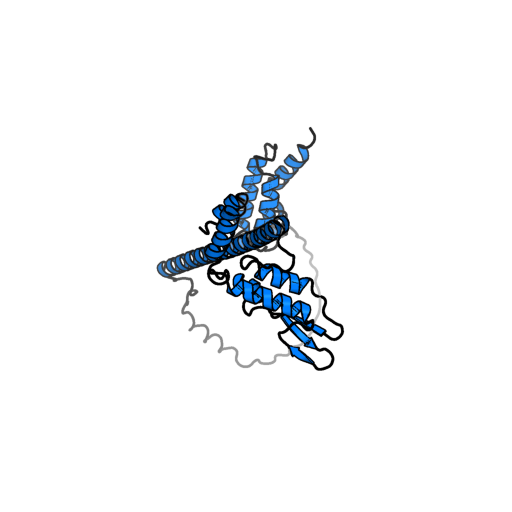75 -25.210 44.767 1.00 69.00 88 ASP A C 1
ATOM 691 O O . ASP A 1 88 ? -20.412 -25.844 45.246 1.00 69.00 88 ASP A O 1
ATOM 695 N N . ASN A 1 89 ? -18.626 -25.779 43.902 1.00 64.62 89 ASN A N 1
ATOM 696 C CA . ASN A 1 89 ? -18.736 -27.179 43.479 1.00 64.62 89 ASN A CA 1
ATOM 697 C C . ASN A 1 89 ? -18.242 -28.190 44.534 1.00 64.62 89 ASN A C 1
ATOM 699 O O . ASN A 1 89 ? -18.716 -29.328 44.542 1.00 64.62 89 ASN A O 1
ATOM 703 N N . ASP A 1 90 ? -17.329 -27.804 45.433 1.00 54.41 90 ASP A N 1
ATOM 704 C CA . ASP A 1 90 ? -16.804 -28.701 46.476 1.00 54.41 90 ASP A CA 1
ATOM 705 C C . ASP A 1 90 ? -17.766 -28.851 47.678 1.00 54.41 90 ASP A C 1
ATOM 707 O O . ASP A 1 90 ? -17.767 -29.892 48.338 1.00 54.41 90 ASP A O 1
ATOM 711 N N . GLU A 1 91 ? -18.646 -27.876 47.943 1.00 52.28 91 GLU A N 1
ATOM 712 C CA . GLU A 1 91 ? -19.603 -27.942 49.068 1.00 52.28 91 GLU A CA 1
ATOM 713 C C . GLU A 1 91 ? -20.802 -28.884 48.818 1.00 52.28 91 GLU A C 1
ATOM 715 O O . GLU A 1 91 ? -21.516 -29.243 49.755 1.00 52.28 91 GLU A O 1
ATOM 720 N N . VAL A 1 92 ? -21.005 -29.369 47.587 1.00 49.12 92 VAL A N 1
ATOM 721 C CA . VAL A 1 92 ? -22.152 -30.232 47.225 1.00 49.12 92 VAL A CA 1
ATOM 722 C C . VAL A 1 92 ? -21.834 -31.737 47.349 1.00 49.12 92 VAL A C 1
ATOM 724 O O . VAL A 1 92 ? -22.725 -32.570 47.190 1.00 49.12 92 VAL A O 1
ATOM 727 N N . ASN A 1 93 ? -20.596 -32.124 47.697 1.00 42.25 93 ASN A N 1
ATOM 728 C CA . ASN A 1 93 ? -20.165 -33.535 47.704 1.00 42.25 93 ASN A CA 1
ATOM 729 C C . ASN A 1 93 ? -19.838 -34.140 49.093 1.00 42.25 93 ASN A C 1
ATOM 731 O O . ASN A 1 93 ? -19.331 -35.258 49.165 1.00 42.25 93 ASN A O 1
ATOM 735 N N . GLU A 1 94 ? -20.168 -33.468 50.205 1.00 41.19 94 GLU A N 1
ATOM 736 C CA . GLU A 1 94 ? -20.049 -34.020 51.578 1.00 41.19 94 GLU A CA 1
ATOM 737 C C . GLU A 1 94 ? -21.409 -34.404 52.198 1.00 41.19 94 GLU A C 1
ATOM 739 O O . GLU A 1 94 ? -21.686 -34.190 53.378 1.00 41.19 94 GLU A O 1
ATOM 744 N N . GLY A 1 95 ? -22.280 -35.018 51.394 1.00 37.19 95 GLY A N 1
ATOM 745 C CA . GLY A 1 95 ? -23.595 -35.509 51.809 1.00 37.19 95 GLY A CA 1
ATOM 746 C C . GLY A 1 95 ? -23.759 -37.019 51.644 1.00 37.19 95 GLY A C 1
ATOM 747 O O . GLY A 1 95 ? -24.543 -37.454 50.808 1.00 37.19 95 GLY A O 1
ATOM 748 N N . GLY A 1 96 ? -23.069 -37.823 52.458 1.00 37.97 96 GLY A N 1
ATOM 749 C CA . GLY A 1 96 ? -23.461 -39.217 52.707 1.00 37.97 96 GLY A CA 1
ATOM 750 C C . GLY A 1 96 ? -22.336 -40.247 52.638 1.00 37.97 96 GLY A C 1
ATOM 751 O O . GLY A 1 96 ? -21.790 -40.502 51.575 1.00 37.97 96 GLY A O 1
ATOM 752 N N . VAL A 1 97 ? -22.045 -40.875 53.783 1.00 35.19 97 VAL A N 1
ATOM 753 C CA . VAL A 1 97 ? -22.078 -42.335 54.015 1.00 35.19 97 VAL A CA 1
ATOM 754 C C . VAL A 1 97 ? -21.904 -42.547 55.528 1.00 35.19 97 VAL A C 1
ATOM 756 O O . VAL A 1 97 ? -20.804 -42.508 56.076 1.00 35.19 97 VAL A O 1
ATOM 759 N N . GLU A 1 98 ? -23.027 -42.766 56.211 1.00 40.38 98 GLU A N 1
ATOM 760 C CA . GLU A 1 98 ? -23.078 -43.555 57.443 1.00 40.38 98 GLU A CA 1
ATOM 761 C C . GLU A 1 98 ? -23.055 -45.044 57.063 1.00 40.38 98 GLU A C 1
ATOM 763 O O . GLU A 1 98 ? -23.764 -45.473 56.153 1.00 40.38 98 GLU A O 1
ATOM 768 N N . GLY A 1 99 ? -22.275 -45.853 57.782 1.00 34.25 99 GLY A N 1
ATOM 769 C CA . GLY A 1 99 ? -22.312 -47.308 57.635 1.00 34.25 99 GLY A CA 1
ATOM 770 C C . GLY A 1 99 ? -21.201 -48.013 58.404 1.00 34.25 99 GLY A C 1
ATOM 771 O O . GLY A 1 99 ? -20.111 -48.224 57.884 1.00 34.25 99 GLY A O 1
ATOM 772 N N . GLY A 1 100 ? -21.484 -48.363 59.660 1.00 36.66 100 GLY A N 1
ATOM 773 C CA . GLY A 1 100 ? -20.586 -49.096 60.552 1.00 36.66 100 GLY A CA 1
ATOM 774 C C . GLY A 1 100 ? -20.348 -50.564 60.171 1.00 36.66 100 GLY A C 1
ATOM 775 O O . GLY A 1 100 ? -21.074 -51.155 59.375 1.00 36.66 100 GLY A O 1
ATOM 776 N N . GLY A 1 101 ? -19.344 -51.178 60.805 1.00 30.16 101 GLY A N 1
ATOM 777 C CA . GLY A 1 101 ? -19.067 -52.607 60.663 1.00 30.16 101 GLY A CA 1
ATOM 778 C C . GLY A 1 101 ? -17.820 -53.079 61.409 1.00 30.16 101 GLY A C 1
ATOM 779 O O . GLY A 1 101 ? -16.726 -53.102 60.860 1.00 30.16 101 GLY A O 1
ATOM 780 N N . ASP A 1 102 ? -18.020 -53.482 62.660 1.00 39.12 102 ASP A N 1
ATOM 781 C CA . ASP A 1 102 ? -17.106 -54.241 63.520 1.00 39.12 102 ASP A CA 1
ATOM 782 C C . ASP A 1 102 ? -16.623 -55.552 62.855 1.00 39.12 102 ASP A C 1
ATOM 784 O O . ASP A 1 102 ? -17.440 -56.281 62.287 1.00 39.12 102 ASP A O 1
ATOM 788 N N . ARG A 1 103 ? -15.321 -55.877 62.971 1.00 41.59 103 ARG A N 1
ATOM 789 C CA . ARG A 1 103 ? -14.821 -57.230 63.314 1.00 41.59 103 ARG A CA 1
ATOM 790 C C . ARG A 1 103 ? -13.302 -57.275 63.54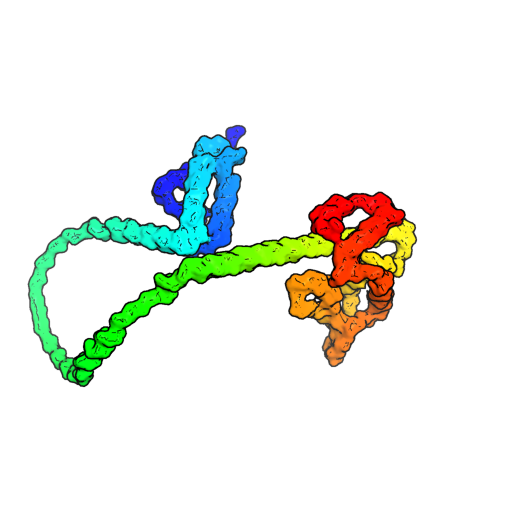6 1.00 41.59 103 ARG A C 1
ATOM 792 O O . ARG A 1 103 ? -12.499 -56.921 62.687 1.00 41.59 103 ARG A O 1
ATOM 799 N N . ARG A 1 104 ? -12.952 -57.804 64.726 1.00 42.97 104 ARG A N 1
ATOM 800 C CA . ARG A 1 104 ? -11.671 -58.434 65.134 1.00 42.97 104 ARG A CA 1
ATOM 801 C C . ARG A 1 104 ? -11.157 -59.401 64.041 1.00 42.97 104 ARG A C 1
ATOM 803 O O . ARG A 1 104 ? -11.952 -59.917 63.270 1.00 42.97 104 ARG A O 1
ATOM 810 N N . ASP A 1 105 ? -9.888 -59.777 63.922 1.00 37.69 105 ASP A N 1
ATOM 811 C CA . ASP A 1 105 ? -8.943 -60.231 64.941 1.00 37.69 105 ASP A CA 1
ATOM 812 C C . ASP A 1 105 ? -7.573 -60.476 64.267 1.00 37.69 105 ASP A C 1
ATOM 814 O O . ASP A 1 105 ? -7.507 -60.811 63.085 1.00 37.69 105 ASP A O 1
ATOM 818 N N . GLY A 1 106 ? -6.497 -60.440 65.055 1.00 36.03 106 GLY A N 1
ATOM 819 C CA . GLY A 1 106 ? -5.355 -61.327 64.828 1.00 36.03 106 GLY A CA 1
ATOM 820 C C . GLY A 1 106 ? -4.130 -60.844 64.029 1.00 36.03 106 GLY A C 1
ATOM 821 O O . GLY A 1 106 ? -4.062 -60.963 62.813 1.00 36.03 106 GLY A O 1
ATOM 822 N N . ARG A 1 107 ? -3.032 -60.684 64.790 1.00 39.16 107 ARG A N 1
ATOM 823 C CA . ARG A 1 107 ? -1.803 -61.517 64.672 1.00 39.16 107 ARG A CA 1
ATOM 824 C C . ARG A 1 107 ? -0.528 -60.862 64.091 1.00 39.16 107 ARG A C 1
ATOM 826 O O . ARG A 1 107 ? -0.241 -60.920 62.908 1.00 39.16 107 ARG A O 1
ATOM 833 N N . LYS A 1 108 ? 0.325 -60.452 65.044 1.00 38.09 108 LYS A N 1
ATOM 834 C CA . LYS A 1 108 ? 1.791 -60.662 65.144 1.00 38.09 108 LYS A CA 1
ATOM 835 C C . LYS A 1 108 ? 2.690 -60.281 63.950 1.00 38.09 108 LYS A C 1
ATOM 837 O O . LYS A 1 108 ? 2.766 -61.012 62.974 1.00 38.09 108 LYS A O 1
ATOM 842 N N . GLY A 1 109 ? 3.646 -59.385 64.227 1.00 34.81 109 GLY A N 1
ATOM 843 C CA . GLY A 1 109 ? 5.051 -59.688 63.913 1.00 34.81 109 GLY A CA 1
ATOM 844 C C . GLY A 1 109 ? 5.955 -58.534 63.472 1.00 34.81 109 GLY A C 1
ATOM 845 O O . GLY A 1 109 ? 6.074 -58.261 62.292 1.00 34.81 109 GLY A O 1
ATOM 846 N N . LYS A 1 110 ? 6.729 -58.002 64.430 1.00 38.34 110 LYS A N 1
ATOM 847 C CA . LYS A 1 110 ? 8.207 -57.939 64.376 1.00 38.34 110 LYS A CA 1
ATOM 848 C C . LYS A 1 110 ? 8.850 -57.284 63.125 1.00 38.34 110 LYS A C 1
ATOM 850 O O . LYS A 1 110 ? 9.083 -57.958 62.130 1.00 38.34 110 LYS A O 1
ATOM 855 N N . LYS A 1 111 ? 9.398 -56.071 63.279 1.00 38.91 111 LYS A N 1
ATOM 856 C CA . LYS A 1 111 ? 10.857 -55.843 63.435 1.00 38.91 111 LYS A CA 1
ATOM 857 C C . LYS A 1 111 ? 11.212 -54.357 63.370 1.00 38.91 111 LYS A C 1
ATOM 859 O O . LYS A 1 111 ? 11.105 -53.703 62.339 1.00 38.91 111 LYS A O 1
ATOM 864 N N . GLU A 1 112 ? 11.748 -53.891 64.489 1.00 47.03 112 GLU A N 1
ATOM 865 C CA . GLU A 1 112 ? 12.598 -52.716 64.600 1.00 47.03 112 GLU A CA 1
ATOM 866 C C . GLU A 1 112 ? 13.775 -52.775 63.617 1.00 47.03 112 GLU A C 1
ATOM 868 O O . GLU A 1 112 ? 14.521 -53.756 63.585 1.00 47.03 112 GLU A O 1
ATOM 873 N N . ARG A 1 113 ? 14.014 -51.667 62.908 1.00 40.31 113 ARG A N 1
ATOM 874 C CA . ARG A 1 113 ? 15.366 -51.199 62.573 1.00 40.31 113 ARG A CA 1
ATOM 875 C C . ARG A 1 113 ? 15.411 -49.686 62.769 1.00 40.31 113 ARG A C 1
ATOM 877 O O . ARG A 1 113 ? 15.130 -48.917 61.858 1.00 40.31 113 ARG A O 1
ATOM 884 N N . LYS A 1 114 ? 15.771 -49.273 63.985 1.00 41.91 114 LYS A N 1
ATOM 885 C CA . LYS A 1 114 ? 16.215 -47.908 64.282 1.00 41.91 114 LYS A CA 1
ATOM 886 C C . LYS A 1 114 ? 17.569 -47.689 63.601 1.00 41.91 114 LYS A C 1
ATOM 888 O O . LYS A 1 114 ? 18.527 -48.396 63.904 1.00 41.91 114 LYS A O 1
ATOM 893 N N . ARG A 1 115 ? 17.655 -46.712 62.698 1.00 45.47 115 ARG A N 1
ATOM 894 C CA . ARG A 1 115 ? 18.915 -46.032 62.368 1.00 45.47 115 ARG A CA 1
ATOM 895 C C . ARG A 1 115 ? 18.903 -44.686 63.100 1.00 45.47 115 ARG A C 1
ATOM 897 O O . ARG A 1 115 ? 17.905 -43.977 62.983 1.00 45.47 115 ARG A O 1
ATOM 904 N N . PRO A 1 116 ? 19.941 -44.337 63.875 1.00 46.88 116 PRO A N 1
ATOM 905 C CA . PRO A 1 116 ? 19.989 -43.054 64.556 1.00 46.88 116 PRO A CA 1
ATOM 906 C C . PRO A 1 116 ? 20.319 -41.969 63.527 1.00 46.88 116 PRO A C 1
ATOM 908 O O . PRO A 1 116 ? 21.396 -41.974 62.935 1.00 46.88 116 PRO A O 1
ATOM 911 N N . HIS A 1 117 ? 19.378 -41.054 63.291 1.00 45.34 117 HIS A N 1
ATOM 912 C CA . HIS A 1 117 ? 19.674 -39.811 62.587 1.00 45.34 117 HIS A CA 1
ATOM 913 C C . HIS A 1 117 ? 20.475 -38.900 63.532 1.00 45.34 117 HIS A C 1
ATOM 915 O O . HIS A 1 117 ? 20.021 -38.663 64.656 1.00 45.34 117 HIS A O 1
ATOM 921 N N . PRO A 1 118 ? 21.642 -38.378 63.119 1.00 48.00 118 PRO A N 1
ATOM 922 C CA . PRO A 1 118 ? 22.378 -37.413 63.916 1.00 48.00 118 PRO A CA 1
ATOM 923 C C . PRO A 1 118 ? 21.615 -36.084 63.959 1.00 48.00 118 PRO A C 1
ATOM 925 O O . PRO A 1 118 ? 21.305 -35.500 62.925 1.00 48.00 118 PRO A O 1
ATOM 928 N N . HIS A 1 119 ? 21.359 -35.618 65.179 1.00 53.03 119 HIS A N 1
ATOM 929 C CA . HIS A 1 119 ? 21.301 -34.206 65.555 1.00 53.03 119 HIS A CA 1
ATOM 930 C C . HIS A 1 119 ? 20.282 -33.312 64.805 1.00 53.03 119 HIS A C 1
ATOM 932 O O . HIS A 1 119 ? 20.626 -32.464 63.985 1.00 53.03 119 HIS A O 1
ATOM 938 N N . CYS A 1 120 ? 19.005 -33.444 65.173 1.00 46.66 120 CYS A N 1
ATOM 939 C CA . CYS A 1 120 ? 17.866 -32.668 64.654 1.00 46.66 120 CYS A CA 1
ATOM 940 C C . CYS A 1 120 ? 17.538 -31.390 65.476 1.00 46.66 120 CYS A C 1
ATOM 942 O O . CYS A 1 120 ? 16.583 -30.682 65.161 1.00 46.66 120 CYS A O 1
ATOM 944 N N . ASP A 1 121 ? 18.325 -31.012 66.489 1.00 49.78 121 ASP A N 1
ATOM 945 C CA . ASP A 1 121 ? 17.934 -29.905 67.385 1.00 49.78 121 ASP A CA 1
ATOM 946 C C . ASP A 1 121 ? 18.418 -28.496 66.993 1.00 49.78 121 ASP A C 1
ATOM 948 O O . ASP A 1 121 ? 18.112 -27.534 67.700 1.00 49.78 121 ASP A O 1
ATOM 952 N N . ASP A 1 122 ? 19.083 -28.314 65.843 1.00 50.03 122 ASP A N 1
ATOM 953 C CA . ASP A 1 122 ? 19.650 -26.999 65.475 1.00 50.03 122 ASP A CA 1
ATOM 954 C C . ASP A 1 122 ? 18.917 -26.234 64.353 1.00 50.03 122 ASP A C 1
ATOM 956 O O . ASP A 1 122 ? 19.212 -25.074 64.069 1.00 50.03 122 ASP A O 1
ATOM 960 N N . TRP A 1 123 ? 17.873 -26.803 63.740 1.00 50.31 123 TRP A N 1
ATOM 961 C CA . TRP A 1 123 ? 17.087 -26.047 62.747 1.00 50.31 123 TRP A CA 1
ATOM 962 C C . TRP A 1 123 ? 15.999 -25.166 63.391 1.00 50.31 123 TRP A C 1
ATOM 964 O O . TRP A 1 123 ? 15.595 -24.143 62.829 1.00 50.31 123 TRP A O 1
ATOM 974 N N . LYS A 1 124 ? 15.562 -25.501 64.615 1.00 47.25 124 LYS A N 1
ATOM 975 C CA . LYS A 1 124 ? 14.513 -24.757 65.337 1.00 47.25 124 LYS A CA 1
ATOM 976 C C . LYS A 1 124 ? 14.995 -23.436 65.949 1.00 47.25 124 LYS A C 1
ATOM 978 O O . LYS A 1 124 ? 14.164 -22.580 66.249 1.00 47.25 124 LYS A O 1
ATOM 983 N N . LYS A 1 125 ? 16.310 -23.211 66.085 1.00 48.03 125 LYS A N 1
ATOM 984 C CA . LYS A 1 125 ? 16.859 -21.941 66.602 1.00 48.03 125 LYS A CA 1
ATOM 985 C C . LYS A 1 125 ? 17.172 -20.904 65.516 1.00 48.03 125 LYS A C 1
ATOM 987 O O . LYS A 1 125 ? 17.215 -19.717 65.831 1.00 48.03 125 LYS A O 1
ATOM 992 N N . LYS A 1 126 ? 17.273 -21.293 64.237 1.00 47.41 126 LYS A N 1
ATOM 993 C CA . LYS A 1 126 ? 17.503 -20.348 63.122 1.00 47.41 126 LYS A CA 1
ATOM 994 C C . LYS A 1 126 ? 16.237 -19.708 62.537 1.00 47.41 126 LYS A C 1
ATOM 996 O O . LYS A 1 126 ? 16.334 -18.638 61.950 1.00 47.41 126 LYS A O 1
ATOM 1001 N N . LYS A 1 127 ? 15.039 -20.259 62.774 1.00 45.75 127 LYS A N 1
ATOM 1002 C CA . LYS A 1 127 ? 13.766 -19.657 62.308 1.00 45.75 127 LYS A CA 1
ATOM 1003 C C . LYS A 1 127 ? 13.213 -18.518 63.180 1.00 45.75 127 LYS A C 1
ATOM 1005 O O . LYS A 1 127 ? 12.189 -17.939 62.835 1.00 45.75 127 LYS A O 1
ATOM 1010 N N . LYS A 1 128 ? 13.864 -18.162 64.297 1.00 47.12 128 LYS A N 1
ATOM 1011 C CA . LYS A 1 128 ? 13.394 -17.088 65.200 1.00 47.12 128 LYS A CA 1
ATOM 1012 C C . LYS A 1 128 ? 14.039 -15.712 64.976 1.00 47.12 128 LYS A C 1
ATOM 1014 O O . LYS A 1 128 ? 13.677 -14.784 65.688 1.00 47.12 128 LYS A O 1
ATOM 1019 N N . LYS A 1 129 ? 14.942 -15.552 63.996 1.00 45.41 129 LYS A N 1
ATOM 1020 C CA . LYS A 1 129 ? 15.581 -14.255 63.675 1.00 45.41 129 LYS A CA 1
ATOM 1021 C C . LYS A 1 129 ? 15.202 -13.640 62.321 1.00 45.41 129 LYS A C 1
ATOM 1023 O O . LYS A 1 129 ? 15.684 -12.564 62.004 1.00 45.41 129 LYS A O 1
ATOM 1028 N N . THR A 1 130 ? 14.273 -14.236 61.579 1.00 47.56 130 THR A N 1
ATOM 1029 C CA . THR A 1 130 ? 13.652 -13.618 60.392 1.00 47.56 130 THR A CA 1
ATOM 1030 C C . THR A 1 130 ? 12.154 -13.413 60.625 1.00 47.56 130 THR A C 1
ATOM 1032 O O . THR A 1 130 ? 11.306 -13.909 59.897 1.00 47.56 130 THR A O 1
ATOM 1035 N N . LYS A 1 131 ? 11.820 -12.698 61.706 1.00 44.41 131 LYS A N 1
ATOM 1036 C CA . LYS A 1 131 ? 10.516 -12.035 61.888 1.00 44.41 131 LYS A CA 1
ATOM 1037 C C . LYS A 1 131 ? 10.667 -10.516 61.730 1.00 44.41 131 LYS A C 1
ATOM 1039 O O . LYS A 1 131 ? 10.079 -9.747 62.476 1.00 44.41 131 LYS A O 1
ATOM 1044 N N . GLY A 1 132 ? 11.486 -10.087 60.774 1.00 46.31 132 GLY A N 1
ATOM 1045 C CA . GLY A 1 132 ? 11.210 -8.833 60.090 1.00 46.31 132 GLY A CA 1
ATOM 1046 C C . GLY A 1 132 ? 10.185 -9.186 59.029 1.00 46.31 132 GLY A C 1
ATOM 1047 O O . GLY A 1 132 ? 10.533 -9.852 58.059 1.00 46.31 132 GLY A O 1
ATOM 1048 N N . SER A 1 133 ? 8.916 -8.865 59.262 1.00 50.38 133 SER A N 1
ATOM 1049 C CA . SER A 1 133 ? 7.916 -8.875 58.204 1.00 50.38 133 SER A CA 1
ATOM 1050 C C . SER A 1 133 ? 8.324 -7.801 57.201 1.00 50.38 133 SER A C 1
ATOM 1052 O O . SER A 1 133 ? 7.933 -6.642 57.330 1.00 50.38 133 SER A O 1
ATOM 1054 N N . THR A 1 134 ? 9.163 -8.154 56.231 1.00 53.94 134 THR A N 1
ATOM 1055 C CA . THR A 1 134 ? 9.248 -7.373 55.005 1.00 53.94 134 THR A CA 1
ATOM 1056 C C . THR A 1 134 ? 7.911 -7.610 54.330 1.00 53.94 134 THR A C 1
ATOM 1058 O O . THR A 1 134 ? 7.684 -8.653 53.717 1.00 53.94 134 THR A O 1
ATOM 1061 N N . ALA A 1 135 ? 6.964 -6.713 54.604 1.00 51.06 135 ALA A N 1
ATOM 1062 C CA . ALA A 1 135 ? 5.702 -6.684 53.901 1.00 51.06 135 ALA A CA 1
ATOM 1063 C C . ALA A 1 135 ? 6.016 -6.709 52.392 1.00 51.06 135 ALA A C 1
ATOM 1065 O O . ALA A 1 135 ? 7.039 -6.141 51.991 1.00 51.06 135 ALA A O 1
ATOM 1066 N N . PRO A 1 136 ? 5.224 -7.420 51.571 1.00 55.00 136 PRO A N 1
ATOM 1067 C CA . PRO A 1 136 ? 5.470 -7.507 50.138 1.00 55.00 136 PRO A CA 1
ATOM 1068 C C . PRO A 1 136 ? 5.739 -6.110 49.579 1.00 55.00 136 PRO A C 1
ATOM 1070 O O . PRO A 1 136 ? 5.011 -5.186 49.919 1.00 55.00 136 PRO A O 1
ATOM 1073 N N . GLU A 1 137 ? 6.773 -5.930 48.763 1.00 47.34 137 GLU A N 1
ATOM 1074 C CA . GLU A 1 137 ? 7.264 -4.619 48.294 1.00 47.34 137 GLU A CA 1
ATOM 1075 C C . GLU A 1 137 ? 6.186 -3.744 47.607 1.00 47.34 137 GLU A C 1
ATOM 1077 O O . GLU A 1 137 ? 6.340 -2.534 47.478 1.00 47.34 137 GLU A O 1
ATOM 1082 N N . TRP A 1 138 ? 5.038 -4.329 47.243 1.00 52.34 138 TRP A N 1
ATOM 1083 C CA . TRP A 1 138 ? 3.849 -3.620 46.763 1.00 52.34 138 TRP A CA 1
ATOM 1084 C C . TRP A 1 138 ? 3.026 -2.909 47.858 1.00 52.34 138 TRP A C 1
ATOM 1086 O O . TRP A 1 138 ? 2.212 -2.049 47.538 1.00 52.34 138 TRP A O 1
ATOM 1096 N N . THR A 1 139 ? 3.239 -3.209 49.143 1.00 48.69 139 THR A N 1
ATOM 1097 C CA . THR A 1 139 ? 2.420 -2.705 50.268 1.00 48.69 139 THR A CA 1
ATOM 1098 C C . THR A 1 139 ? 2.705 -1.257 50.674 1.00 48.69 139 THR A C 1
ATOM 1100 O O . THR A 1 139 ? 1.978 -0.712 51.498 1.00 48.69 139 THR A O 1
ATOM 1103 N N . TYR A 1 140 ? 3.705 -0.604 50.076 1.00 46.97 140 TYR A N 1
ATOM 1104 C CA . TYR A 1 140 ? 3.958 0.829 50.264 1.00 46.97 140 TYR A CA 1
ATOM 1105 C C . TYR A 1 140 ? 4.563 1.487 49.013 1.00 46.97 140 TYR A C 1
ATOM 1107 O O . TYR A 1 140 ? 5.442 2.342 49.122 1.00 46.97 140 TYR A O 1
ATOM 1115 N N . LYS A 1 141 ? 4.076 1.157 47.805 1.00 55.22 141 LYS A N 1
ATOM 1116 C CA . LYS A 1 141 ? 4.226 2.135 46.715 1.00 55.22 141 LYS A CA 1
ATOM 1117 C C . LYS A 1 141 ? 3.446 3.372 47.132 1.00 55.22 141 LYS A C 1
ATOM 1119 O O . LYS A 1 141 ? 2.251 3.297 47.421 1.00 55.22 141 LYS A O 1
ATOM 1124 N N . ARG A 1 142 ? 4.136 4.503 47.249 1.00 67.62 142 ARG A N 1
ATOM 1125 C CA . ARG A 1 142 ? 3.495 5.758 47.633 1.00 67.62 142 ARG A CA 1
ATOM 1126 C C . ARG A 1 142 ? 2.452 6.043 46.553 1.00 67.62 142 ARG A C 1
ATOM 1128 O O . ARG A 1 142 ? 2.722 5.809 45.382 1.00 67.62 142 ARG A O 1
ATOM 1135 N N . TRP A 1 143 ? 1.278 6.566 46.900 1.00 61.44 143 TRP A N 1
ATOM 1136 C CA . TRP A 1 143 ? 0.264 6.938 45.895 1.00 61.44 143 TRP A CA 1
ATOM 1137 C C . TRP A 1 143 ? 0.829 7.812 44.759 1.00 61.44 143 TRP A C 1
ATOM 1139 O O . TRP A 1 143 ? 0.363 7.737 43.627 1.00 61.44 143 TRP A O 1
ATOM 1149 N N . ALA A 1 144 ? 1.884 8.581 45.045 1.00 69.62 144 ALA A N 1
ATOM 1150 C CA . ALA A 1 144 ? 2.673 9.297 44.047 1.00 69.62 144 ALA A CA 1
ATOM 1151 C C . ALA A 1 144 ? 3.296 8.378 42.974 1.00 69.62 144 ALA A C 1
ATOM 1153 O O . ALA A 1 144 ? 3.203 8.700 41.798 1.00 69.62 144 ALA A O 1
ATOM 1154 N N . ASP A 1 145 ? 3.861 7.228 43.354 1.00 79.31 145 ASP A N 1
ATOM 1155 C CA . ASP A 1 145 ? 4.480 6.252 42.442 1.00 79.31 145 ASP A CA 1
ATOM 1156 C C . ASP A 1 145 ? 3.440 5.519 41.581 1.00 79.31 145 ASP A C 1
ATOM 1158 O O . ASP A 1 145 ? 3.718 5.101 40.459 1.00 79.31 145 ASP A O 1
ATOM 1162 N N . VAL A 1 146 ? 2.228 5.338 42.112 1.00 74.19 146 VAL A N 1
ATOM 1163 C CA . VAL A 1 146 ? 1.098 4.776 41.356 1.00 74.19 146 VAL A CA 1
ATOM 1164 C C . VAL A 1 146 ? 0.609 5.785 40.321 1.00 74.19 146 VAL A C 1
ATOM 1166 O O . VAL A 1 146 ? 0.364 5.419 39.175 1.00 74.19 146 VAL A O 1
ATOM 1169 N N . LYS A 1 147 ? 0.514 7.065 40.702 1.00 76.38 147 LYS A N 1
ATOM 1170 C CA . LYS A 1 147 ? 0.098 8.137 39.796 1.00 76.38 147 LYS A CA 1
ATOM 1171 C C . LYS A 1 147 ? 1.094 8.334 38.652 1.00 76.38 147 LYS A C 1
ATOM 1173 O O . LYS A 1 147 ? 0.673 8.412 37.504 1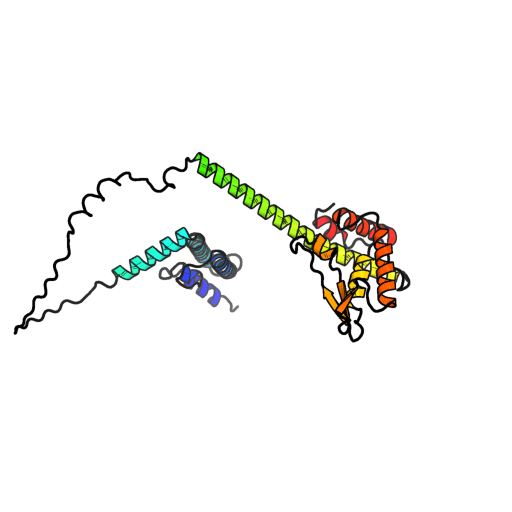.00 76.38 147 LYS A O 1
ATOM 1178 N N . THR A 1 148 ? 2.396 8.346 38.945 1.00 86.88 148 THR A N 1
ATOM 1179 C CA . THR A 1 148 ? 3.433 8.455 37.907 1.00 86.88 148 THR A CA 1
ATOM 1180 C C . THR A 1 148 ? 3.440 7.250 36.970 1.00 86.88 148 THR A C 1
ATOM 1182 O O . THR A 1 148 ? 3.621 7.419 35.768 1.00 86.88 148 THR A O 1
ATOM 1185 N N . GLU A 1 149 ? 3.197 6.038 37.476 1.00 85.06 149 GLU A N 1
ATOM 1186 C CA . GLU A 1 149 ? 3.074 4.847 36.629 1.00 85.06 149 GLU A CA 1
ATOM 1187 C C . GLU A 1 149 ? 1.814 4.880 35.749 1.00 85.06 149 GLU A C 1
ATOM 1189 O O . GLU A 1 149 ? 1.884 4.466 34.592 1.00 85.06 149 GLU A O 1
ATOM 1194 N N . MET A 1 150 ? 0.684 5.399 36.246 1.00 83.62 150 MET A N 1
ATOM 1195 C CA . MET A 1 150 ? -0.516 5.600 35.423 1.00 83.62 150 MET A CA 1
ATOM 1196 C C . MET A 1 150 ? -0.294 6.651 34.332 1.00 83.62 150 MET A C 1
ATOM 1198 O O . MET A 1 150 ? -0.545 6.356 33.169 1.00 83.62 150 MET A O 1
ATOM 1202 N N . GLU A 1 151 ? 0.268 7.817 34.663 1.00 88.75 151 GLU A N 1
ATOM 1203 C CA . GLU A 1 151 ? 0.607 8.851 33.670 1.00 88.75 151 GLU A CA 1
ATOM 1204 C C . GLU A 1 151 ? 1.583 8.310 32.608 1.00 88.75 151 GLU A C 1
ATOM 1206 O O . GLU A 1 151 ? 1.429 8.570 31.414 1.00 88.75 151 GLU A O 1
ATOM 1211 N N . ARG A 1 152 ? 2.560 7.485 33.016 1.00 91.62 152 ARG A N 1
ATOM 1212 C CA . ARG A 1 152 ? 3.473 6.797 32.092 1.00 91.62 152 ARG A CA 1
ATOM 1213 C C . ARG A 1 152 ? 2.726 5.852 31.147 1.00 91.62 152 ARG A C 1
ATOM 1215 O O . ARG A 1 152 ? 3.046 5.824 29.961 1.00 91.62 152 ARG A O 1
ATOM 1222 N N . ARG A 1 153 ? 1.755 5.080 31.646 1.00 83.94 153 ARG A N 1
ATOM 1223 C CA . ARG A 1 153 ? 0.930 4.176 30.824 1.00 83.94 153 ARG A CA 1
ATOM 1224 C C . ARG A 1 153 ? 0.030 4.942 29.863 1.00 83.94 153 ARG A C 1
ATOM 1226 O O . ARG A 1 153 ? 0.037 4.619 28.684 1.00 83.94 153 ARG A O 1
ATOM 1233 N N . GLU A 1 154 ? -0.655 5.983 30.325 1.00 86.88 154 GLU A N 1
ATOM 1234 C CA . GLU A 1 154 ? -1.495 6.835 29.473 1.00 86.88 154 GLU A CA 1
ATOM 1235 C C . GLU A 1 154 ? -0.689 7.515 28.359 1.00 86.88 154 GLU A C 1
ATOM 1237 O O . GLU A 1 154 ? -1.175 7.672 27.239 1.00 86.88 154 GLU A O 1
ATOM 1242 N N . ASN A 1 155 ? 0.549 7.931 28.644 1.00 92.12 155 ASN A N 1
ATOM 1243 C CA . ASN A 1 155 ? 1.441 8.485 27.626 1.00 92.12 155 ASN A CA 1
ATOM 1244 C C . ASN A 1 155 ? 1.859 7.418 26.610 1.00 92.12 155 ASN A C 1
ATOM 1246 O O . ASN A 1 155 ? 1.757 7.666 25.413 1.00 92.12 155 ASN A O 1
ATOM 1250 N N . LEU A 1 156 ? 2.242 6.220 27.063 1.00 89.12 156 LEU A N 1
ATOM 1251 C CA . LEU A 1 156 ? 2.575 5.108 26.167 1.00 89.12 156 LEU A CA 1
ATOM 1252 C C . LEU A 1 156 ? 1.383 4.666 25.308 1.00 89.12 156 LEU A C 1
ATOM 1254 O O . LEU A 1 156 ? 1.557 4.352 24.134 1.00 89.12 156 LEU A O 1
ATOM 1258 N N . GLU A 1 157 ? 0.172 4.647 25.863 1.00 84.75 157 GLU A N 1
ATOM 1259 C CA . GLU A 1 157 ? -1.049 4.340 25.114 1.00 84.75 157 GLU A CA 1
ATOM 1260 C C . GLU A 1 157 ? -1.351 5.414 24.071 1.00 84.75 157 GLU A C 1
ATOM 1262 O O . GLU A 1 157 ? -1.649 5.079 22.924 1.00 84.75 157 GLU A O 1
ATOM 1267 N N . ARG A 1 158 ? -1.209 6.698 24.424 1.00 84.06 158 ARG A N 1
ATOM 1268 C CA . ARG A 1 158 ? -1.346 7.802 23.464 1.00 84.06 158 ARG A CA 1
ATOM 1269 C C . ARG A 1 158 ? -0.317 7.713 22.344 1.00 84.06 158 ARG A C 1
ATOM 1271 O O . ARG A 1 158 ? -0.706 7.789 21.182 1.00 84.06 158 ARG A O 1
ATOM 1278 N N . GLU A 1 159 ? 0.955 7.498 22.669 1.00 84.62 159 GLU A N 1
ATOM 1279 C CA . GLU A 1 159 ? 2.028 7.315 21.682 1.00 84.62 159 GLU A CA 1
ATOM 1280 C C . GLU A 1 159 ? 1.757 6.110 20.776 1.00 84.62 159 GLU A C 1
ATOM 1282 O O . GLU A 1 159 ? 1.922 6.188 19.561 1.00 84.62 159 GLU A O 1
ATOM 1287 N N . PHE A 1 160 ? 1.280 4.999 21.340 1.00 82.81 160 PHE A N 1
ATOM 1288 C CA . PHE A 1 160 ? 0.941 3.803 20.577 1.00 82.81 160 PHE A CA 1
ATOM 1289 C C . PHE A 1 160 ? -0.250 4.018 19.637 1.00 82.81 160 PHE A C 1
ATOM 1291 O O . PHE A 1 160 ? -0.205 3.593 18.481 1.00 82.81 160 PHE A O 1
ATOM 1298 N N . VAL A 1 161 ? -1.314 4.676 20.106 1.00 75.75 161 VAL A N 1
ATOM 1299 C CA . VAL A 1 161 ? -2.482 5.016 19.280 1.00 75.75 161 VAL A CA 1
ATOM 1300 C C . VAL A 1 161 ? -2.084 5.987 18.171 1.00 75.75 161 VAL A C 1
ATOM 1302 O O . VAL A 1 161 ? -2.442 5.755 17.018 1.00 75.75 161 VAL A O 1
ATOM 1305 N N . GLN A 1 162 ? -1.289 7.014 18.484 1.00 78.62 162 GLN A N 1
ATOM 1306 C CA . GLN A 1 162 ? -0.760 7.950 17.491 1.00 78.62 162 GLN A CA 1
ATOM 1307 C C . GLN A 1 162 ? 0.106 7.230 16.456 1.00 78.62 162 GLN A C 1
ATOM 1309 O O . GLN A 1 162 ? -0.156 7.359 15.268 1.00 78.62 162 GLN A O 1
ATOM 1314 N N . SER A 1 163 ? 1.057 6.396 16.885 1.00 80.38 163 SER A N 1
ATOM 1315 C CA . SER A 1 163 ? 1.927 5.626 15.987 1.00 80.38 163 SER A CA 1
ATOM 1316 C C . SER A 1 163 ? 1.150 4.654 15.092 1.00 80.38 163 SER A C 1
ATOM 1318 O O . SER A 1 163 ? 1.493 4.468 13.924 1.00 80.38 163 SER A O 1
ATOM 1320 N N . LYS A 1 164 ? 0.081 4.032 15.603 1.00 75.69 164 LYS A N 1
ATOM 1321 C CA . LYS A 1 164 ? -0.804 3.197 14.781 1.00 75.69 164 LYS A CA 1
ATOM 1322 C C . LYS A 1 164 ? -1.611 4.011 13.782 1.00 75.69 164 LYS A C 1
ATOM 1324 O O . LYS A 1 164 ? -1.784 3.553 12.657 1.00 75.69 164 LYS A O 1
ATOM 1329 N N . SER A 1 165 ? -2.097 5.177 14.198 1.00 82.81 165 SER A N 1
ATOM 1330 C CA . SER A 1 165 ? -2.826 6.101 13.333 1.00 82.81 165 SER A CA 1
ATOM 1331 C C . SER A 1 165 ? -1.932 6.569 12.185 1.00 82.81 165 SER A C 1
ATOM 1333 O O . SER A 1 165 ? -2.294 6.396 11.027 1.00 82.81 165 SER A O 1
ATOM 1335 N N . THR A 1 166 ? -0.706 7.022 12.475 1.00 83.50 166 THR A N 1
ATOM 1336 C CA . THR A 1 166 ? 0.241 7.466 11.440 1.00 83.50 166 THR A CA 1
ATOM 1337 C C . THR A 1 166 ? 0.610 6.337 10.485 1.00 83.50 166 THR A C 1
ATOM 1339 O O . THR A 1 166 ? 0.532 6.516 9.277 1.00 83.50 166 THR A O 1
ATOM 1342 N N . ALA A 1 167 ? 0.913 5.139 10.996 1.00 83.75 167 ALA A N 1
ATOM 1343 C CA . ALA A 1 167 ? 1.224 3.993 10.145 1.00 83.75 167 ALA A CA 1
ATOM 1344 C C . ALA A 1 167 ? 0.029 3.545 9.284 1.00 83.75 167 ALA A C 1
ATOM 1346 O O . ALA A 1 167 ? 0.227 3.001 8.200 1.00 83.75 167 ALA A O 1
ATOM 1347 N N . SER A 1 168 ? -1.206 3.724 9.762 1.00 87.38 168 SER A N 1
ATOM 1348 C CA . SER A 1 168 ? -2.411 3.457 8.970 1.00 87.38 168 SER A CA 1
ATOM 1349 C C . SER A 1 168 ? -2.560 4.486 7.853 1.00 87.38 168 SER A C 1
ATOM 1351 O O . SER A 1 168 ? -2.672 4.098 6.691 1.00 87.38 168 SER A O 1
ATOM 1353 N N . ASN A 1 169 ? -2.462 5.771 8.194 1.00 86.81 169 ASN A N 1
ATOM 1354 C CA . ASN A 1 169 ? -2.582 6.877 7.247 1.00 86.81 169 ASN A CA 1
ATOM 1355 C C . ASN A 1 169 ? -1.491 6.809 6.172 1.00 86.81 169 ASN A C 1
ATOM 1357 O O . ASN A 1 169 ? -1.780 6.973 4.995 1.00 86.81 169 ASN A O 1
ATOM 1361 N N . GLU A 1 170 ? -0.254 6.458 6.534 1.00 86.50 170 GLU A N 1
ATOM 1362 C CA . GLU A 1 170 ? 0.834 6.246 5.571 1.00 86.50 170 GLU A CA 1
ATOM 1363 C C . GLU A 1 170 ? 0.514 5.128 4.564 1.00 86.50 170 GLU A C 1
ATOM 1365 O O . GLU A 1 170 ? 0.806 5.254 3.375 1.00 86.50 170 GLU A O 1
ATOM 1370 N N . ARG A 1 171 ? -0.105 4.019 5.000 1.00 88.56 171 ARG A N 1
ATOM 1371 C CA . ARG A 1 171 ? -0.503 2.929 4.083 1.00 88.56 171 ARG A CA 1
ATOM 1372 C C . ARG A 1 171 ? -1.591 3.374 3.122 1.00 88.56 171 ARG A C 1
ATOM 1374 O O . ARG A 1 171 ? -1.566 2.979 1.953 1.00 88.56 171 ARG A O 1
ATOM 1381 N N . GLU A 1 172 ? -2.548 4.138 3.625 1.00 91.25 172 GLU A N 1
ATOM 1382 C CA . GLU A 1 172 ? -3.651 4.668 2.836 1.00 91.25 172 GLU A CA 1
ATOM 1383 C C . GLU A 1 172 ? -3.142 5.692 1.818 1.00 91.25 172 GLU A C 1
ATOM 1385 O O . GLU A 1 172 ? -3.367 5.519 0.621 1.00 91.25 172 GLU A O 1
ATOM 1390 N N . ALA A 1 173 ? -2.308 6.636 2.258 1.00 91.25 173 ALA A N 1
ATOM 1391 C CA . ALA A 1 173 ? -1.638 7.616 1.410 1.00 91.25 173 ALA A CA 1
ATOM 1392 C C . ALA A 1 173 ? -0.831 6.949 0.291 1.00 91.25 173 ALA A C 1
ATOM 1394 O O . ALA A 1 173 ? -0.956 7.300 -0.879 1.00 91.25 173 ALA A O 1
ATOM 1395 N N . LEU A 1 174 ? -0.070 5.900 0.604 1.00 89.75 174 LEU A N 1
ATOM 1396 C CA . LEU A 1 174 ? 0.663 5.134 -0.405 1.00 89.75 174 LEU A CA 1
ATOM 1397 C C . LEU A 1 174 ? -0.246 4.375 -1.379 1.00 89.75 174 LEU A C 1
ATOM 1399 O O . LEU A 1 174 ? 0.135 4.138 -2.531 1.00 89.75 174 LEU A O 1
ATOM 1403 N N . THR A 1 175 ? -1.422 3.947 -0.926 1.00 91.94 175 THR A N 1
ATOM 1404 C CA . THR A 1 175 ? -2.414 3.282 -1.777 1.00 91.94 175 THR A CA 1
ATOM 1405 C C . THR A 1 175 ? -3.014 4.278 -2.762 1.00 91.94 175 THR A C 1
ATOM 1407 O O . THR A 1 175 ? -3.049 3.990 -3.963 1.00 91.94 175 THR A O 1
ATOM 1410 N N . ILE A 1 176 ? -3.391 5.462 -2.277 1.00 93.44 176 ILE A N 1
ATOM 1411 C CA . ILE A 1 176 ? -3.896 6.573 -3.088 1.00 93.44 176 ILE A CA 1
ATOM 1412 C C . ILE A 1 176 ? -2.824 7.041 -4.073 1.00 93.44 176 ILE A C 1
ATOM 1414 O O . ILE A 1 176 ? -3.083 7.056 -5.272 1.00 93.44 176 ILE A O 1
ATOM 1418 N N . MET A 1 177 ? -1.585 7.264 -3.626 1.00 94.00 177 MET A N 1
ATOM 1419 C CA . MET A 1 177 ? -0.449 7.615 -4.488 1.00 94.00 177 MET A CA 1
ATOM 1420 C C . MET A 1 177 ? -0.260 6.604 -5.631 1.00 94.00 177 MET A C 1
ATOM 1422 O O . MET A 1 177 ? -0.139 6.977 -6.796 1.00 94.00 177 MET A O 1
ATOM 1426 N N . LYS A 1 178 ? -0.269 5.295 -5.339 1.00 93.69 178 LYS A N 1
ATOM 1427 C CA . LYS A 1 178 ? -0.150 4.252 -6.377 1.00 93.69 178 LYS A CA 1
ATOM 1428 C C . LYS A 1 178 ? -1.300 4.269 -7.371 1.00 93.69 178 LYS A C 1
ATOM 1430 O O . LYS A 1 178 ? -1.085 3.969 -8.546 1.00 93.69 178 LYS A O 1
ATOM 1435 N N . ARG A 1 179 ? -2.515 4.541 -6.900 1.00 95.62 179 ARG A N 1
ATOM 1436 C CA . ARG A 1 179 ? -3.695 4.663 -7.754 1.00 95.62 179 ARG A CA 1
ATOM 1437 C C . ARG A 1 179 ? -3.595 5.912 -8.631 1.00 95.62 179 ARG A C 1
ATOM 1439 O O . ARG A 1 179 ? -3.789 5.782 -9.834 1.00 95.62 179 ARG A O 1
ATOM 1446 N N . ALA A 1 180 ? -3.213 7.053 -8.064 1.00 95.56 180 ALA A N 1
ATOM 1447 C CA . ALA A 1 180 ? -2.978 8.301 -8.782 1.00 95.56 180 ALA A CA 1
ATOM 1448 C C . ALA A 1 180 ? -1.917 8.127 -9.879 1.00 95.56 180 ALA A C 1
ATOM 1450 O O . ALA A 1 180 ? -2.215 8.369 -11.041 1.00 95.56 180 ALA A O 1
ATOM 1451 N N . MET A 1 181 ? -0.745 7.555 -9.569 1.00 95.81 181 MET A N 1
ATOM 1452 C CA . MET A 1 181 ? 0.295 7.264 -10.573 1.00 95.81 181 MET A CA 1
ATOM 1453 C C . MET A 1 181 ? -0.211 6.396 -11.736 1.00 95.81 181 MET A C 1
ATOM 1455 O O . MET A 1 181 ? 0.153 6.625 -12.887 1.00 95.81 181 MET A O 1
ATOM 1459 N N . LYS A 1 182 ? -1.052 5.390 -11.453 1.00 96.62 182 LYS A N 1
ATOM 1460 C CA . LYS A 1 182 ? -1.665 4.553 -12.498 1.00 96.62 182 LYS A CA 1
ATOM 1461 C C . LYS A 1 182 ? -2.640 5.337 -13.367 1.00 96.62 182 LYS A C 1
ATOM 1463 O O . LYS A 1 182 ? -2.670 5.108 -14.569 1.00 96.62 182 LYS A O 1
ATOM 1468 N N . ILE A 1 183 ? -3.429 6.223 -12.761 1.00 96.94 183 ILE A N 1
ATOM 1469 C CA . ILE A 1 183 ? -4.365 7.088 -13.482 1.00 96.94 183 ILE A CA 1
ATOM 1470 C C . ILE A 1 183 ? -3.588 8.062 -14.367 1.00 96.94 183 ILE A C 1
ATOM 1472 O O . ILE A 1 183 ? -3.867 8.103 -15.558 1.00 96.94 183 ILE A O 1
ATOM 1476 N N . CYS A 1 184 ? -2.564 8.747 -13.843 1.00 96.44 184 CYS A N 1
ATOM 1477 C CA . CYS A 1 184 ? -1.705 9.633 -14.636 1.00 96.44 184 CYS A CA 1
ATOM 1478 C C . CYS A 1 184 ? -1.113 8.904 -15.847 1.00 96.44 184 CYS A C 1
ATOM 1480 O O . CYS A 1 184 ? -1.201 9.391 -16.968 1.00 96.44 184 CYS A O 1
ATOM 1482 N N . ARG A 1 185 ? -0.574 7.697 -15.636 1.00 96.88 185 ARG A N 1
ATOM 1483 C CA . ARG A 1 185 ? -0.054 6.863 -16.723 1.00 96.88 185 ARG A CA 1
ATOM 1484 C C . ARG A 1 185 ? -1.127 6.530 -17.764 1.00 96.88 185 ARG A C 1
ATOM 1486 O O . ARG A 1 185 ? -0.854 6.632 -18.952 1.00 96.88 185 ARG A O 1
ATOM 1493 N N . GLN A 1 186 ? -2.314 6.104 -17.333 1.00 96.75 186 GLN A N 1
ATOM 1494 C CA . GLN A 1 186 ? -3.400 5.763 -18.255 1.00 96.75 186 GLN A CA 1
ATOM 1495 C C . GLN A 1 186 ? -3.837 6.983 -19.072 1.00 96.75 186 GLN A C 1
ATOM 1497 O O . GLN A 1 186 ? -4.038 6.863 -20.274 1.00 96.75 186 GLN A O 1
ATOM 1502 N N . LEU A 1 187 ? -3.939 8.152 -18.436 1.00 96.81 187 LEU A N 1
ATOM 1503 C CA . LEU A 1 187 ? -4.296 9.402 -19.104 1.00 96.81 187 LEU A CA 1
ATOM 1504 C C . LEU A 1 187 ? -3.223 9.835 -20.113 1.00 96.81 187 LEU A C 1
ATOM 1506 O O . LEU A 1 187 ? -3.573 10.210 -21.228 1.00 96.81 187 LEU A O 1
ATOM 1510 N N . ASP A 1 188 ? -1.935 9.695 -19.776 1.00 96.94 188 ASP A N 1
ATOM 1511 C CA . ASP A 1 188 ? -0.827 9.913 -20.718 1.00 96.94 188 ASP A CA 1
ATOM 1512 C C . ASP A 1 188 ? -0.923 8.968 -21.931 1.00 96.94 188 ASP A C 1
ATOM 1514 O O . ASP A 1 188 ? -0.746 9.388 -23.078 1.00 96.94 188 ASP A O 1
ATOM 1518 N N . GLU A 1 189 ? -1.211 7.683 -21.699 1.00 96.19 189 GLU A N 1
ATOM 1519 C CA . GLU A 1 189 ? -1.400 6.688 -22.763 1.00 96.19 189 GLU A CA 1
ATOM 1520 C C . GLU A 1 189 ? -2.615 7.035 -23.651 1.00 96.19 189 GLU A C 1
ATOM 1522 O O . GLU A 1 189 ? -2.509 6.995 -24.880 1.00 96.19 189 GLU A O 1
ATOM 1527 N N . ASP A 1 190 ? -3.736 7.449 -23.052 1.00 96.75 190 ASP A N 1
ATOM 1528 C CA . ASP A 1 190 ? -4.963 7.854 -23.753 1.00 96.75 190 ASP A CA 1
ATOM 1529 C C . ASP A 1 190 ? -4.780 9.164 -24.544 1.00 96.75 190 ASP A C 1
ATOM 1531 O O . ASP A 1 190 ? -5.364 9.333 -25.618 1.00 96.75 190 ASP A O 1
ATOM 1535 N N . ALA A 1 191 ? -3.914 10.065 -24.066 1.00 96.94 191 ALA A N 1
ATOM 1536 C CA . ALA A 1 191 ? -3.496 11.278 -24.769 1.00 96.94 191 ALA A CA 1
ATOM 1537 C C . ALA A 1 191 ? -2.561 10.998 -25.964 1.00 96.94 191 ALA A C 1
ATOM 1539 O O . ALA A 1 191 ? -2.223 11.910 -26.724 1.00 96.94 191 ALA A O 1
ATOM 1540 N N . GLY A 1 192 ? -2.163 9.738 -26.173 1.00 96.94 192 GLY A N 1
ATOM 1541 C CA . GLY A 1 192 ? -1.339 9.309 -27.299 1.00 96.94 192 GLY A CA 1
ATOM 1542 C C . GLY A 1 192 ? 0.166 9.396 -27.047 1.00 96.94 192 GLY A C 1
ATOM 1543 O O . GLY A 1 192 ? 0.941 9.370 -28.010 1.00 96.94 192 GLY A O 1
ATOM 1544 N N . CYS A 1 193 ? 0.609 9.482 -25.788 1.00 96.62 193 CYS A N 1
ATOM 1545 C CA . CYS A 1 193 ? 2.029 9.384 -25.467 1.00 96.62 193 CYS A CA 1
ATOM 1546 C C . CYS A 1 193 ? 2.587 8.013 -25.903 1.00 96.62 193 CYS A C 1
ATOM 1548 O O . CYS A 1 193 ? 1.934 6.978 -25.741 1.00 96.62 193 CYS A O 1
ATOM 1550 N N . PRO A 1 194 ? 3.805 7.957 -26.474 1.00 95.94 194 PRO A N 1
ATOM 1551 C CA . PRO A 1 194 ? 4.375 6.697 -26.936 1.00 95.94 194 PRO A CA 1
ATOM 1552 C C . PRO A 1 194 ? 4.665 5.756 -25.748 1.00 95.94 194 PRO A C 1
ATOM 1554 O O . PRO A 1 194 ? 5.050 6.236 -24.688 1.00 95.94 194 PRO A O 1
ATOM 1557 N N . PRO A 1 195 ? 4.643 4.417 -25.911 1.00 91.88 195 PRO A N 1
ATOM 1558 C CA . PRO A 1 195 ? 4.922 3.457 -24.821 1.00 91.88 195 PRO A CA 1
ATOM 1559 C C . PRO A 1 195 ? 6.338 3.532 -24.213 1.00 91.88 195 PRO A C 1
ATOM 1561 O O . PRO A 1 195 ? 6.670 2.843 -23.241 1.00 91.88 195 PRO A O 1
ATOM 1564 N N . THR A 1 196 ? 7.225 4.292 -24.855 1.00 93.31 196 THR A N 1
ATOM 1565 C CA . THR A 1 196 ? 8.580 4.604 -24.387 1.00 93.31 196 THR A CA 1
ATOM 1566 C C . THR A 1 196 ? 8.635 5.871 -23.541 1.00 93.31 196 THR A C 1
ATOM 1568 O O . THR A 1 196 ? 9.659 6.121 -22.910 1.00 93.31 196 THR A O 1
ATOM 1571 N N . PHE A 1 197 ? 7.583 6.690 -23.558 1.00 96.31 197 PHE A N 1
ATOM 1572 C CA . PHE A 1 197 ? 7.445 7.829 -22.668 1.00 96.31 197 PHE A CA 1
ATOM 1573 C C . PHE A 1 197 ? 7.346 7.318 -21.233 1.00 96.31 197 PHE A C 1
ATOM 1575 O O . PHE A 1 197 ? 6.683 6.320 -20.968 1.00 96.31 197 PHE A O 1
ATOM 1582 N N . ILE A 1 198 ? 8.064 7.977 -20.329 1.00 96.44 198 ILE A N 1
ATOM 1583 C CA . ILE A 1 198 ? 7.983 7.735 -18.894 1.00 96.44 198 ILE A CA 1
ATOM 1584 C C . ILE A 1 198 ? 7.930 9.109 -18.251 1.00 96.44 198 ILE A C 1
ATOM 1586 O O . ILE A 1 198 ? 8.918 9.841 -18.310 1.00 96.44 198 ILE A O 1
ATOM 1590 N N . ASN A 1 199 ? 6.785 9.457 -17.674 1.00 96.19 199 ASN A N 1
ATOM 1591 C CA . ASN A 1 199 ? 6.645 10.692 -16.919 1.00 96.19 199 ASN A CA 1
ATOM 1592 C C . ASN A 1 199 ? 7.389 10.543 -15.579 1.00 96.19 199 ASN A C 1
ATOM 1594 O O . ASN A 1 199 ? 7.235 9.504 -14.920 1.00 96.19 199 ASN A O 1
ATOM 1598 N N . PRO A 1 200 ? 8.161 11.553 -15.148 1.00 95.56 200 PRO A N 1
ATOM 1599 C CA . PRO A 1 200 ? 8.756 11.600 -13.816 1.00 95.56 200 PRO A CA 1
ATOM 1600 C C . PRO A 1 200 ? 7.791 11.194 -12.682 1.00 95.56 200 PRO A C 1
ATOM 1602 O O . PRO A 1 200 ? 8.156 10.375 -11.831 1.00 95.56 200 PRO A O 1
ATOM 1605 N N . LEU A 1 201 ? 6.528 11.633 -12.731 1.00 94.25 201 LEU A N 1
ATOM 1606 C CA . LEU A 1 201 ? 5.521 11.401 -11.685 1.00 94.25 201 LEU A CA 1
ATOM 1607 C C . LEU A 1 201 ? 5.124 9.933 -11.480 1.00 94.25 201 LEU A C 1
ATOM 1609 O O . LEU A 1 201 ? 4.693 9.549 -10.398 1.00 94.25 201 LEU A O 1
ATOM 1613 N N . TRP A 1 202 ? 5.282 9.079 -12.490 1.00 95.38 202 TRP A N 1
ATOM 1614 C CA . TRP A 1 202 ? 4.985 7.646 -12.374 1.00 95.38 202 TRP A CA 1
ATOM 1615 C C . TRP A 1 202 ? 6.167 6.753 -12.765 1.00 95.38 202 TRP A C 1
ATOM 1617 O O . TRP A 1 202 ? 6.035 5.530 -12.861 1.00 95.38 202 TRP A O 1
ATOM 1627 N N . ALA A 1 203 ? 7.367 7.320 -12.896 1.00 95.00 203 ALA A N 1
ATOM 1628 C CA . ALA A 1 203 ? 8.572 6.592 -13.283 1.00 95.00 203 ALA A CA 1
ATOM 1629 C C . ALA A 1 203 ? 8.920 5.433 -12.327 1.00 95.00 203 ALA A C 1
ATOM 1631 O O . ALA A 1 203 ? 9.316 4.350 -12.761 1.00 95.00 203 ALA A O 1
ATOM 1632 N N . LYS A 1 204 ? 8.708 5.617 -11.020 1.00 92.25 204 LYS A N 1
ATOM 1633 C CA . LYS A 1 204 ? 8.924 4.574 -9.997 1.00 92.25 204 LYS A CA 1
ATOM 1634 C C . LYS A 1 204 ? 7.947 3.406 -10.128 1.00 92.25 204 LYS A C 1
ATOM 1636 O O . LYS A 1 204 ? 8.309 2.254 -9.872 1.00 92.25 204 LYS A O 1
ATOM 1641 N N . LEU A 1 205 ? 6.710 3.686 -10.541 1.00 93.44 205 LEU A N 1
ATOM 1642 C CA . LEU A 1 205 ? 5.728 2.648 -10.838 1.00 93.44 205 LEU A CA 1
ATOM 1643 C C . LEU A 1 205 ? 6.193 1.811 -12.037 1.00 93.44 205 LEU A C 1
ATOM 1645 O O . LEU A 1 205 ? 6.177 0.582 -11.963 1.00 93.44 205 LEU A O 1
ATOM 1649 N N . GLU A 1 206 ? 6.684 2.469 -13.089 1.00 95.12 206 GLU A N 1
ATOM 1650 C CA . GLU A 1 206 ? 7.212 1.803 -14.282 1.00 95.12 206 GLU A CA 1
ATOM 1651 C C . GLU A 1 206 ? 8.449 0.945 -13.979 1.00 95.12 206 GLU A C 1
ATOM 1653 O O . GLU A 1 206 ? 8.560 -0.173 -14.488 1.00 95.12 206 GLU A O 1
ATOM 1658 N N . GLU A 1 207 ? 9.341 1.407 -13.096 1.00 93.44 207 GLU A N 1
ATOM 1659 C CA . GLU A 1 207 ? 10.465 0.603 -12.601 1.00 93.44 207 GLU A CA 1
ATOM 1660 C C . GLU A 1 207 ? 9.963 -0.685 -11.923 1.00 93.44 207 GLU A C 1
ATOM 1662 O O . GLU A 1 207 ? 10.394 -1.792 -12.264 1.00 93.44 207 GLU A O 1
ATOM 1667 N N . SER A 1 208 ? 9.000 -0.558 -11.001 1.00 91.75 208 SER A N 1
ATOM 1668 C CA . SER A 1 208 ? 8.416 -1.691 -10.272 1.00 91.75 208 SER A CA 1
ATOM 1669 C C . SER A 1 208 ? 7.747 -2.702 -11.203 1.00 91.75 208 SER A C 1
ATOM 1671 O O . SER A 1 208 ? 7.937 -3.911 -11.047 1.00 91.75 208 SER A O 1
ATOM 1673 N N . ASP A 1 209 ? 6.964 -2.229 -12.169 1.00 93.31 209 ASP A N 1
ATOM 1674 C CA . ASP A 1 209 ? 6.202 -3.095 -13.064 1.00 93.31 209 ASP A CA 1
ATOM 1675 C C . ASP A 1 209 ? 7.096 -3.752 -14.119 1.00 93.31 209 ASP A C 1
ATOM 1677 O O . ASP A 1 209 ? 6.962 -4.957 -14.352 1.00 93.31 209 ASP A O 1
ATOM 1681 N N . THR A 1 210 ? 8.103 -3.038 -14.632 1.00 94.38 210 THR A N 1
ATOM 1682 C CA . THR A 1 210 ? 9.154 -3.616 -15.484 1.00 94.38 210 THR A CA 1
ATOM 1683 C C . THR A 1 210 ? 9.853 -4.777 -14.768 1.00 94.38 210 THR A C 1
ATOM 1685 O O . THR A 1 210 ? 10.002 -5.862 -15.329 1.00 94.38 210 THR A O 1
ATOM 1688 N N . LEU A 1 211 ? 10.208 -4.607 -13.489 1.00 93.06 211 LEU A N 1
ATOM 1689 C CA . LEU A 1 211 ? 10.861 -5.643 -12.677 1.00 93.06 211 LEU A CA 1
ATOM 1690 C C . LEU A 1 211 ? 9.968 -6.849 -12.350 1.00 93.06 211 LEU A C 1
ATOM 1692 O O . LEU A 1 211 ? 10.491 -7.931 -12.054 1.00 93.06 211 LEU A O 1
ATOM 1696 N N . LYS A 1 212 ? 8.642 -6.673 -12.336 1.00 92.38 212 LYS A N 1
ATOM 1697 C CA . LYS A 1 212 ? 7.671 -7.764 -12.139 1.00 92.38 212 LYS A CA 1
ATOM 1698 C C . LYS A 1 212 ? 7.412 -8.534 -13.430 1.00 92.38 212 LYS A C 1
ATOM 1700 O O . LYS A 1 212 ? 7.258 -9.750 -13.378 1.00 92.38 212 LYS A O 1
ATOM 1705 N N . GLN A 1 213 ? 7.336 -7.834 -14.559 1.00 93.69 213 GLN A N 1
ATOM 1706 C CA . GLN A 1 213 ? 7.021 -8.424 -15.861 1.00 93.69 213 GLN A CA 1
ATOM 1707 C C . GLN A 1 213 ? 8.243 -9.070 -16.525 1.00 93.69 213 GLN A C 1
ATOM 1709 O O . GLN A 1 213 ? 8.093 -10.031 -17.284 1.00 93.69 213 GLN A O 1
ATOM 1714 N N . ALA A 1 214 ? 9.450 -8.573 -16.240 1.00 95.31 214 ALA A N 1
ATOM 1715 C CA . ALA A 1 214 ? 10.681 -9.093 -16.814 1.00 95.31 214 ALA A CA 1
ATOM 1716 C C . ALA A 1 214 ? 10.914 -10.559 -16.420 1.00 95.31 214 ALA A C 1
ATOM 1718 O O . ALA A 1 214 ? 11.052 -10.914 -15.246 1.00 95.31 214 ALA A O 1
ATOM 1719 N N . LYS A 1 215 ? 10.999 -11.423 -17.435 1.00 96.12 215 LYS A N 1
ATOM 1720 C CA . LYS A 1 215 ? 11.431 -12.811 -17.269 1.00 96.12 215 LYS A CA 1
ATOM 1721 C C . LYS A 1 215 ? 12.952 -12.848 -17.197 1.00 96.12 215 LYS A C 1
ATOM 1723 O O . LYS A 1 215 ? 13.631 -12.259 -18.039 1.00 96.12 215 LYS A O 1
ATOM 1728 N N . LEU A 1 216 ? 13.484 -13.563 -16.210 1.00 96.75 216 LEU A N 1
ATOM 1729 C CA . LEU A 1 216 ? 14.920 -13.796 -16.136 1.00 96.75 216 LEU A CA 1
ATOM 1730 C C . LEU A 1 216 ? 15.346 -14.824 -17.194 1.00 96.75 216 LEU A C 1
ATOM 1732 O O . LEU A 1 216 ? 14.631 -15.809 -17.388 1.00 96.75 216 LEU A O 1
ATOM 1736 N N . PRO A 1 217 ? 16.504 -14.631 -17.847 1.00 96.69 217 PRO A N 1
ATOM 1737 C CA . PRO A 1 217 ? 17.101 -15.653 -18.694 1.00 96.69 217 PRO A CA 1
ATOM 1738 C C . PRO A 1 217 ? 17.455 -16.912 -17.898 1.00 96.69 217 PRO A C 1
ATOM 1740 O O . PRO A 1 217 ? 17.720 -16.851 -16.691 1.00 96.69 217 PRO A O 1
ATOM 1743 N N . ASP A 1 218 ? 17.531 -18.046 -18.592 1.00 96.94 218 ASP A N 1
ATOM 1744 C CA . ASP A 1 218 ? 18.006 -19.292 -17.997 1.00 96.94 218 ASP A CA 1
ATOM 1745 C C . ASP A 1 218 ? 19.408 -19.108 -17.397 1.00 96.94 218 ASP A C 1
ATOM 1747 O O . ASP A 1 218 ? 20.257 -18.387 -17.925 1.00 96.94 218 ASP A O 1
ATOM 1751 N N . GLY A 1 219 ? 19.640 -19.734 -16.244 1.00 96.44 219 GLY A N 1
ATOM 1752 C CA . GLY A 1 219 ? 20.902 -19.597 -15.512 1.00 96.44 219 GLY A CA 1
ATOM 1753 C C . GLY A 1 219 ? 21.002 -18.360 -14.615 1.00 96.44 219 GLY A C 1
ATOM 1754 O O . GLY A 1 219 ? 22.021 -18.204 -13.948 1.00 96.44 219 GLY A O 1
ATOM 1755 N N . TRP A 1 220 ? 19.962 -17.526 -14.522 1.00 97.69 220 TRP A N 1
ATOM 1756 C CA . TRP A 1 220 ? 19.900 -16.412 -13.570 1.00 97.69 220 TRP A CA 1
ATOM 1757 C C . TRP A 1 220 ? 18.905 -16.660 -12.438 1.00 97.69 220 TRP A C 1
ATOM 1759 O O . TRP A 1 220 ? 17.925 -17.396 -12.571 1.00 97.69 220 TRP A O 1
ATOM 1769 N N . GLU A 1 221 ? 19.176 -16.047 -11.294 1.00 96.81 221 GLU A N 1
ATOM 1770 C CA . GLU A 1 221 ? 18.328 -16.069 -10.111 1.00 96.81 221 GLU A CA 1
ATOM 1771 C C . GLU A 1 221 ? 18.163 -14.654 -9.558 1.00 96.81 221 GLU A C 1
ATOM 1773 O O . GLU A 1 221 ? 19.124 -13.888 -9.480 1.00 96.81 221 GLU A O 1
ATOM 1778 N N . LYS A 1 222 ? 16.928 -14.314 -9.183 1.00 96.00 222 LYS A N 1
ATOM 1779 C CA . LYS A 1 222 ? 16.562 -13.020 -8.608 1.00 96.00 222 LYS A CA 1
ATOM 1780 C C . LYS A 1 222 ? 16.620 -13.107 -7.086 1.00 96.00 222 LYS A C 1
ATOM 1782 O O . LYS A 1 222 ? 15.896 -13.898 -6.488 1.00 96.00 222 LYS A O 1
ATOM 1787 N N . ILE A 1 223 ? 17.447 -12.272 -6.472 1.00 95.00 223 ILE A N 1
ATOM 1788 C CA . ILE A 1 223 ? 17.567 -12.104 -5.025 1.00 95.00 223 ILE A CA 1
ATOM 1789 C C . ILE A 1 223 ? 16.828 -10.822 -4.649 1.00 95.00 223 ILE A C 1
ATOM 1791 O O . ILE A 1 223 ? 17.125 -9.743 -5.162 1.00 95.00 223 ILE A O 1
ATOM 1795 N N . ILE A 1 224 ? 15.839 -10.948 -3.767 1.00 91.12 224 ILE A N 1
ATOM 1796 C CA . ILE A 1 224 ? 15.093 -9.808 -3.235 1.00 91.12 224 ILE A CA 1
ATOM 1797 C C . ILE A 1 224 ? 15.852 -9.292 -2.017 1.00 91.12 224 ILE A C 1
ATOM 1799 O O . ILE A 1 224 ? 15.981 -10.009 -1.024 1.00 91.12 224 ILE A O 1
ATOM 1803 N N . LEU A 1 225 ? 16.352 -8.059 -2.083 1.00 88.38 225 LEU A N 1
ATOM 1804 C CA . LEU A 1 225 ? 16.880 -7.389 -0.904 1.00 88.38 225 LEU A CA 1
ATOM 1805 C C . LEU A 1 225 ? 15.707 -6.763 -0.158 1.00 88.38 225 LEU A C 1
ATOM 1807 O O . LEU A 1 225 ? 15.083 -5.812 -0.629 1.00 88.38 225 LEU A O 1
ATOM 1811 N N . HIS A 1 226 ? 15.380 -7.334 0.997 1.00 78.56 226 HIS A N 1
ATOM 1812 C CA . HIS A 1 226 ? 14.429 -6.715 1.907 1.00 78.56 226 HIS A CA 1
ATOM 1813 C C . HIS A 1 226 ? 15.091 -5.518 2.603 1.00 78.56 226 HIS A C 1
ATOM 1815 O O . HIS A 1 226 ? 16.267 -5.605 2.970 1.00 78.56 226 HIS A O 1
ATOM 1821 N N . PRO A 1 227 ? 14.358 -4.414 2.819 1.00 78.62 227 PRO A N 1
ATOM 1822 C CA . PRO A 1 227 ? 14.878 -3.301 3.592 1.00 78.62 227 PRO A CA 1
ATOM 1823 C C . PRO A 1 227 ? 15.170 -3.733 5.034 1.00 78.62 227 PRO A C 1
ATOM 1825 O O . PRO A 1 227 ? 14.503 -4.628 5.563 1.00 78.62 227 PRO A O 1
ATOM 1828 N N . PRO A 1 228 ? 16.128 -3.073 5.706 1.00 74.25 228 PRO A N 1
ATOM 1829 C CA . PRO A 1 228 ? 16.549 -3.434 7.058 1.00 74.25 228 PRO A CA 1
ATOM 1830 C C . PRO A 1 228 ? 15.434 -3.280 8.102 1.00 74.25 228 PRO A C 1
ATOM 1832 O O . PRO A 1 228 ? 15.498 -3.909 9.155 1.00 74.25 228 PRO A O 1
ATOM 1835 N N . ASN A 1 229 ? 14.412 -2.463 7.824 1.00 78.06 229 ASN A N 1
ATOM 1836 C CA . ASN A 1 229 ? 13.273 -2.265 8.710 1.00 78.06 229 ASN A CA 1
ATOM 1837 C C . ASN A 1 229 ? 11.940 -2.494 7.966 1.00 78.06 229 ASN A C 1
ATOM 1839 O O . ASN A 1 229 ? 11.508 -1.613 7.221 1.00 78.06 229 ASN A O 1
ATOM 1843 N N . PRO A 1 230 ? 11.253 -3.630 8.192 1.00 69.50 230 PRO A N 1
ATOM 1844 C CA . PRO A 1 230 ? 9.968 -3.929 7.559 1.00 69.50 230 PRO A CA 1
ATOM 1845 C C . PRO A 1 230 ? 8.803 -3.087 8.104 1.00 69.50 230 PRO A C 1
ATOM 1847 O O . PRO A 1 230 ? 7.699 -3.174 7.578 1.00 69.50 230 PRO A O 1
ATOM 1850 N N . ASN A 1 231 ? 9.012 -2.286 9.153 1.00 72.06 231 ASN A N 1
ATOM 1851 C CA . ASN A 1 231 ? 7.968 -1.422 9.707 1.00 72.06 231 ASN A CA 1
ATOM 1852 C C . ASN A 1 231 ? 7.962 -0.018 9.089 1.00 72.06 231 ASN A C 1
ATOM 1854 O O . ASN A 1 231 ? 6.992 0.706 9.274 1.00 72.06 231 ASN A O 1
ATOM 1858 N N . ASN A 1 232 ? 9.012 0.368 8.357 1.00 77.62 232 ASN A N 1
ATOM 1859 C CA . ASN A 1 232 ? 9.050 1.639 7.642 1.00 77.62 232 ASN A CA 1
ATOM 1860 C C . ASN A 1 232 ? 8.524 1.419 6.217 1.00 77.62 232 ASN A C 1
ATOM 1862 O O . ASN A 1 232 ? 9.201 0.834 5.372 1.00 77.62 232 ASN A O 1
ATOM 1866 N N . ILE A 1 233 ? 7.293 1.858 5.961 1.00 69.44 233 ILE A N 1
ATOM 1867 C CA . ILE A 1 233 ? 6.594 1.576 4.705 1.00 69.44 233 ILE A CA 1
ATOM 1868 C C . ILE A 1 233 ? 7.227 2.348 3.537 1.00 69.44 233 ILE A C 1
ATOM 1870 O O . ILE A 1 233 ? 7.344 1.796 2.440 1.00 69.44 233 ILE A O 1
ATOM 1874 N N . ALA A 1 234 ? 7.720 3.567 3.780 1.00 65.94 234 ALA A N 1
ATOM 1875 C CA . ALA A 1 234 ? 8.509 4.310 2.800 1.00 65.94 234 ALA A CA 1
ATOM 1876 C C . ALA A 1 234 ? 9.770 3.521 2.413 1.00 65.94 234 ALA A C 1
ATOM 1878 O O . ALA A 1 234 ? 10.019 3.306 1.229 1.00 65.94 234 ALA A O 1
ATOM 1879 N N . ALA A 1 235 ? 10.486 2.949 3.390 1.00 68.75 235 ALA A N 1
ATOM 1880 C CA . ALA A 1 235 ? 11.646 2.094 3.127 1.00 68.75 235 ALA A CA 1
ATOM 1881 C C . ALA A 1 235 ? 11.284 0.814 2.347 1.00 68.75 235 ALA A C 1
ATOM 1883 O O . ALA A 1 235 ? 12.050 0.382 1.487 1.00 68.75 235 ALA A O 1
ATOM 1884 N N . ILE A 1 236 ? 10.107 0.224 2.595 1.00 69.38 236 ILE A N 1
ATOM 1885 C CA . ILE A 1 236 ? 9.591 -0.927 1.828 1.00 69.38 236 ILE A CA 1
ATOM 1886 C C . ILE A 1 236 ? 9.428 -0.590 0.343 1.00 69.38 236 ILE A C 1
ATOM 1888 O O . ILE A 1 236 ? 9.816 -1.386 -0.516 1.00 69.38 236 ILE A O 1
ATOM 1892 N N . MET A 1 237 ? 8.886 0.585 0.032 1.00 65.31 237 MET A N 1
ATOM 1893 C CA . MET A 1 237 ? 8.656 1.022 -1.349 1.00 65.31 237 MET A CA 1
ATOM 1894 C C . MET A 1 237 ? 9.954 1.465 -2.035 1.00 65.31 237 MET A C 1
ATOM 1896 O O . MET A 1 237 ? 10.206 1.079 -3.174 1.00 65.31 237 MET A O 1
ATOM 1900 N N . ALA A 1 238 ? 10.784 2.224 -1.320 1.00 63.41 238 ALA A N 1
ATOM 1901 C CA . ALA A 1 238 ? 12.032 2.821 -1.786 1.00 63.41 238 ALA A CA 1
ATOM 1902 C C . ALA A 1 238 ? 13.125 1.800 -2.146 1.00 63.41 238 ALA A C 1
ATOM 1904 O O . ALA A 1 238 ? 13.975 2.037 -3.006 1.00 63.41 238 ALA A O 1
ATOM 1905 N N . GLN A 1 239 ? 13.146 0.656 -1.454 1.00 62.16 239 GLN A N 1
ATOM 1906 C CA . GLN A 1 239 ? 14.341 -0.191 -1.385 1.00 62.16 239 GLN A CA 1
ATOM 1907 C C . GLN A 1 239 ? 14.099 -1.651 -1.737 1.00 62.16 239 GLN A C 1
ATOM 1909 O O . GLN A 1 239 ? 14.919 -2.491 -1.366 1.00 62.16 239 GLN A O 1
ATOM 1914 N N . THR A 1 240 ? 13.046 -1.986 -2.491 1.00 65.94 240 THR A N 1
ATOM 1915 C CA . THR A 1 240 ? 13.004 -3.325 -3.100 1.00 65.94 240 THR A CA 1
ATOM 1916 C C . THR A 1 240 ? 14.041 -3.388 -4.229 1.00 65.94 240 THR A C 1
ATOM 1918 O O . THR A 1 240 ? 13.720 -3.341 -5.414 1.00 65.94 240 THR A O 1
ATOM 1921 N N . ARG A 1 241 ? 15.320 -3.432 -3.848 1.00 82.12 241 ARG A N 1
ATOM 1922 C CA . ARG A 1 241 ? 16.453 -3.602 -4.746 1.00 82.12 241 ARG A CA 1
ATOM 1923 C C . ARG A 1 241 ? 16.542 -5.079 -5.078 1.00 82.12 241 ARG A C 1
ATOM 1925 O O . ARG A 1 241 ? 16.466 -5.942 -4.202 1.00 82.12 241 ARG A O 1
ATOM 1932 N N . TYR A 1 242 ? 16.689 -5.367 -6.358 1.00 90.88 242 TYR A N 1
ATOM 1933 C CA . TYR A 1 242 ? 16.929 -6.723 -6.808 1.00 90.88 242 TYR A CA 1
ATOM 1934 C C . TYR A 1 242 ? 18.400 -6.880 -7.125 1.00 90.88 242 TYR A C 1
ATOM 1936 O O . TYR A 1 242 ? 18.989 -6.033 -7.790 1.00 90.88 242 TYR A O 1
ATOM 1944 N N . GLN A 1 243 ? 18.959 -7.982 -6.654 1.00 94.62 243 GLN A N 1
ATOM 1945 C CA . GLN A 1 243 ? 20.249 -8.466 -7.102 1.00 94.62 243 GLN A CA 1
ATOM 1946 C C . GLN A 1 243 ? 20.039 -9.692 -7.969 1.00 94.62 243 GLN A C 1
ATOM 1948 O O . GLN A 1 243 ? 19.126 -10.489 -7.747 1.00 94.62 243 GLN A O 1
ATOM 1953 N N . TYR A 1 244 ? 20.890 -9.844 -8.968 1.00 96.62 244 TYR A N 1
ATOM 1954 C CA . TYR A 1 244 ? 20.829 -10.943 -9.909 1.00 96.62 244 TYR A CA 1
ATOM 1955 C C . TYR A 1 244 ? 22.069 -11.791 -9.725 1.00 96.62 244 TYR A C 1
ATOM 1957 O O . TYR A 1 244 ? 23.190 -11.301 -9.841 1.00 96.62 244 TYR A O 1
ATOM 1965 N N . ARG A 1 245 ? 21.865 -13.070 -9.421 1.00 97.56 245 ARG A N 1
ATOM 1966 C CA . ARG A 1 245 ? 22.938 -14.044 -9.263 1.00 97.56 245 ARG A CA 1
ATOM 1967 C C . ARG A 1 245 ? 22.960 -14.985 -10.455 1.00 97.56 245 ARG A C 1
ATOM 1969 O O . ARG A 1 245 ? 21.939 -15.585 -10.793 1.00 97.56 245 ARG A O 1
ATOM 1976 N N . ARG A 1 246 ? 24.128 -15.163 -11.061 1.00 97.44 246 ARG A N 1
ATOM 1977 C CA . ARG A 1 246 ? 24.345 -16.178 -12.093 1.00 97.44 246 ARG A CA 1
ATOM 1978 C C . ARG A 1 246 ? 24.542 -17.544 -11.431 1.00 97.44 246 ARG A C 1
ATOM 1980 O O . ARG A 1 246 ? 25.426 -17.706 -10.598 1.00 97.44 246 ARG A O 1
ATOM 1987 N N . LYS A 1 247 ? 23.729 -18.539 -11.794 1.00 97.12 247 LYS A N 1
ATOM 1988 C CA . LYS A 1 247 ? 23.721 -19.882 -11.179 1.00 97.12 247 LYS A CA 1
ATOM 1989 C C . LYS A 1 247 ? 25.016 -20.659 -11.411 1.00 97.12 247 LYS A C 1
ATOM 1991 O O . LYS A 1 247 ? 25.417 -21.433 -10.553 1.00 97.12 247 LYS A O 1
ATOM 1996 N N . GLU A 1 248 ? 25.651 -20.457 -12.563 1.00 96.31 248 GLU A N 1
ATOM 1997 C CA . GLU A 1 248 ? 26.874 -21.174 -12.946 1.00 96.31 248 GLU A CA 1
ATOM 1998 C C . GLU A 1 248 ? 28.114 -20.653 -12.212 1.00 96.31 248 GLU A C 1
ATOM 2000 O O . GLU A 1 248 ? 28.923 -21.439 -11.731 1.00 96.31 248 GLU A O 1
ATOM 2005 N N . THR A 1 249 ? 28.272 -19.327 -12.143 1.00 96.19 249 THR A N 1
ATOM 2006 C CA . THR A 1 249 ? 29.487 -18.676 -11.626 1.00 96.19 249 THR A CA 1
ATOM 2007 C C . THR A 1 249 ? 29.335 -18.190 -10.187 1.00 96.19 249 THR A C 1
ATOM 2009 O O . THR A 1 249 ? 30.332 -17.964 -9.508 1.00 96.19 249 THR A O 1
ATOM 2012 N N . GLY A 1 250 ? 28.100 -18.015 -9.709 1.00 96.06 250 GLY A N 1
ATOM 2013 C CA . GLY A 1 250 ? 27.805 -17.375 -8.428 1.00 96.06 250 GLY A CA 1
ATOM 2014 C C . GLY A 1 250 ? 27.992 -15.855 -8.434 1.00 96.06 250 GLY A C 1
ATOM 2015 O O . GLY A 1 250 ? 27.827 -15.234 -7.387 1.00 96.06 250 GLY A O 1
ATOM 2016 N N . GLU A 1 251 ? 28.316 -15.247 -9.580 1.00 97.19 251 GLU A N 1
ATOM 2017 C CA . GLU A 1 251 ? 28.495 -13.797 -9.704 1.00 97.19 251 GLU A CA 1
ATOM 2018 C C . GLU A 1 251 ? 27.181 -13.067 -9.425 1.00 97.19 251 GLU A C 1
ATOM 2020 O O . GLU A 1 251 ? 26.127 -13.447 -9.941 1.00 97.19 251 GLU A O 1
ATOM 2025 N N . ILE A 1 252 ? 27.258 -12.015 -8.610 1.00 97.50 252 ILE A N 1
ATOM 2026 C CA . ILE A 1 252 ? 26.126 -11.165 -8.241 1.00 97.50 252 ILE A CA 1
ATOM 2027 C C . ILE A 1 252 ? 26.297 -9.815 -8.936 1.00 97.50 252 ILE A C 1
ATOM 2029 O O . ILE A 1 252 ? 27.381 -9.236 -8.913 1.00 97.50 252 ILE A O 1
ATOM 2033 N N . THR A 1 253 ? 25.228 -9.314 -9.545 1.00 96.62 253 THR A N 1
ATOM 2034 C CA . THR A 1 253 ? 25.166 -7.988 -10.168 1.00 96.62 253 THR A CA 1
ATOM 2035 C C . THR A 1 253 ? 23.885 -7.269 -9.760 1.00 96.62 253 THR A C 1
ATOM 2037 O O . THR A 1 253 ? 22.846 -7.899 -9.552 1.00 96.62 253 THR A O 1
ATOM 2040 N N . ASP A 1 254 ? 23.955 -5.944 -9.659 1.00 94.50 254 ASP A N 1
ATOM 2041 C CA . ASP A 1 254 ? 22.795 -5.086 -9.397 1.00 94.50 254 ASP A CA 1
ATOM 2042 C C . ASP A 1 254 ? 22.024 -4.746 -10.691 1.00 94.50 254 ASP A C 1
ATOM 2044 O O . ASP A 1 254 ? 20.882 -4.291 -10.640 1.00 94.50 254 ASP A O 1
ATOM 2048 N N . GLN A 1 255 ? 22.631 -4.979 -11.862 1.00 96.19 255 GLN A N 1
ATOM 2049 C CA . GLN A 1 255 ? 22.020 -4.715 -13.169 1.00 96.19 255 GLN A CA 1
ATOM 2050 C C . GLN A 1 255 ? 21.208 -5.914 -13.654 1.00 96.19 255 GLN A C 1
ATOM 2052 O O . GLN A 1 255 ? 21.635 -7.064 -13.522 1.00 96.19 255 GLN A O 1
ATOM 2057 N N . HIS A 1 256 ? 20.060 -5.656 -14.277 1.00 96.69 256 HIS A N 1
ATOM 2058 C CA . HIS A 1 256 ? 19.248 -6.707 -14.870 1.00 96.69 256 HIS A CA 1
ATOM 2059 C C . HIS A 1 256 ? 20.013 -7.398 -16.022 1.00 96.69 256 HIS A C 1
ATOM 2061 O O . HIS A 1 256 ? 20.589 -6.723 -16.878 1.00 96.69 256 HIS A O 1
ATOM 2067 N N . PRO A 1 257 ? 20.012 -8.744 -16.110 1.00 96.88 257 PRO A N 1
ATOM 2068 C CA . PRO A 1 257 ? 20.812 -9.477 -17.102 1.00 96.88 257 PRO A CA 1
ATOM 2069 C C . PRO A 1 257 ? 20.377 -9.237 -18.557 1.00 96.88 257 PRO A C 1
ATOM 2071 O O . PRO A 1 257 ? 21.167 -9.389 -19.488 1.00 96.88 257 PRO A O 1
ATOM 2074 N N . VAL A 1 258 ? 19.114 -8.859 -18.768 1.00 97.31 258 VAL A N 1
ATOM 2075 C CA . VAL A 1 258 ? 18.582 -8.465 -20.081 1.00 97.31 258 VAL A CA 1
ATOM 2076 C C . VAL A 1 258 ? 18.813 -6.970 -20.298 1.00 97.31 258 VAL A C 1
ATOM 2078 O O . VAL A 1 258 ? 18.206 -6.154 -19.606 1.00 97.31 258 VAL A O 1
ATOM 2081 N N . LYS A 1 259 ? 19.642 -6.622 -21.292 1.00 97.00 259 LYS A N 1
ATOM 2082 C CA . LYS A 1 259 ? 20.051 -5.234 -21.587 1.00 97.00 259 LYS A CA 1
ATOM 2083 C C . LYS A 1 259 ? 18.886 -4.291 -21.885 1.00 97.00 259 LYS A C 1
ATOM 2085 O O . LYS A 1 259 ? 18.928 -3.142 -21.471 1.00 97.00 259 LYS A O 1
ATOM 2090 N N . GLU A 1 260 ? 17.862 -4.762 -22.593 1.00 96.94 260 GLU A N 1
ATOM 2091 C CA . GLU A 1 260 ? 16.682 -3.952 -22.934 1.00 96.94 260 GLU A CA 1
ATOM 2092 C C . GLU A 1 260 ? 15.885 -3.560 -21.685 1.00 96.94 260 GLU A C 1
ATOM 2094 O O . GLU A 1 260 ? 15.487 -2.407 -21.530 1.00 96.94 260 GLU A O 1
ATOM 2099 N N . VAL A 1 261 ? 15.717 -4.510 -20.761 1.00 96.62 261 VAL A N 1
ATOM 2100 C CA . VAL A 1 261 ? 15.067 -4.273 -19.469 1.00 96.62 261 VAL A CA 1
ATOM 2101 C C . VAL A 1 261 ? 15.895 -3.290 -18.647 1.00 96.62 261 VAL A C 1
ATOM 2103 O O . VAL A 1 261 ? 15.342 -2.320 -18.143 1.00 96.62 261 VAL A O 1
ATOM 2106 N N . GLU A 1 262 ? 17.216 -3.476 -18.563 1.00 96.38 262 GLU A N 1
ATOM 2107 C CA . GLU A 1 262 ? 18.084 -2.549 -17.824 1.00 96.38 262 GLU A CA 1
ATOM 2108 C C . GLU A 1 262 ? 18.077 -1.141 -18.428 1.00 96.38 262 GLU A C 1
ATOM 2110 O O . GLU A 1 262 ? 18.039 -0.166 -17.686 1.00 96.38 262 GLU A O 1
ATOM 2115 N N . ALA A 1 263 ? 18.048 -1.008 -19.757 1.00 96.88 263 ALA A N 1
ATOM 2116 C CA . ALA A 1 263 ? 17.938 0.292 -20.413 1.00 96.88 263 ALA A CA 1
ATOM 2117 C C . ALA A 1 263 ? 16.622 1.002 -20.051 1.00 96.88 263 ALA A C 1
ATOM 2119 O O . ALA A 1 263 ? 16.629 2.198 -19.757 1.00 96.88 263 ALA A O 1
ATOM 2120 N N . ARG A 1 264 ? 15.502 0.264 -20.005 1.00 96.06 264 ARG A N 1
ATOM 2121 C CA . ARG A 1 264 ? 14.203 0.801 -19.568 1.00 96.06 264 ARG A CA 1
ATOM 2122 C C . ARG A 1 264 ? 14.220 1.197 -18.089 1.00 96.06 264 ARG A C 1
ATOM 2124 O O . ARG A 1 264 ? 13.747 2.279 -17.754 1.00 96.06 264 ARG A O 1
ATOM 2131 N N . LEU A 1 265 ? 14.816 0.374 -17.222 1.00 95.25 265 LEU A N 1
ATOM 2132 C CA . LEU A 1 265 ? 14.985 0.684 -15.796 1.00 95.25 265 LEU A CA 1
ATOM 2133 C C . LEU A 1 265 ? 15.875 1.912 -15.583 1.00 95.25 265 LEU A C 1
ATOM 2135 O O . LEU A 1 265 ? 15.543 2.776 -14.778 1.00 95.25 265 LEU A O 1
ATOM 2139 N N . ALA A 1 266 ? 16.980 2.026 -16.318 1.00 95.50 266 ALA A N 1
ATOM 2140 C CA . ALA A 1 266 ? 17.867 3.181 -16.259 1.00 95.50 266 ALA A CA 1
ATOM 2141 C C . ALA A 1 266 ? 17.149 4.467 -16.694 1.00 95.50 266 ALA A C 1
ATOM 2143 O O . ALA A 1 266 ? 17.287 5.495 -16.032 1.00 95.50 266 ALA A O 1
ATOM 2144 N N . TYR A 1 267 ? 16.338 4.399 -17.755 1.00 96.38 267 TYR A N 1
ATOM 2145 C CA . TYR A 1 267 ? 15.522 5.528 -18.196 1.00 96.38 267 TYR A CA 1
ATOM 2146 C C . TYR A 1 267 ? 14.478 5.923 -17.142 1.00 96.38 267 TYR A C 1
ATOM 2148 O O . TYR A 1 267 ? 14.387 7.097 -16.793 1.00 96.38 267 TYR A O 1
ATOM 2156 N N . ALA A 1 268 ? 13.766 4.956 -16.553 1.00 95.12 268 ALA A N 1
ATOM 2157 C CA . ALA A 1 268 ? 12.817 5.212 -15.467 1.00 95.12 268 ALA A CA 1
ATOM 2158 C C . ALA A 1 268 ? 13.493 5.849 -14.238 1.00 95.12 268 ALA A C 1
ATOM 2160 O O . ALA A 1 268 ? 13.002 6.835 -13.696 1.00 95.12 268 ALA A O 1
ATOM 2161 N N . ARG A 1 269 ? 14.666 5.351 -13.828 1.00 93.38 269 ARG A N 1
ATOM 2162 C CA . ARG A 1 269 ? 15.444 5.929 -12.717 1.00 93.38 269 ARG A CA 1
ATOM 2163 C C . ARG A 1 269 ? 15.859 7.369 -13.002 1.00 93.38 269 ARG A C 1
ATOM 2165 O O . ARG A 1 269 ? 15.727 8.216 -12.126 1.00 93.38 269 ARG A O 1
ATOM 2172 N N . MET A 1 270 ? 16.312 7.652 -14.224 1.00 94.88 270 MET A N 1
ATOM 2173 C CA . MET A 1 270 ? 16.667 9.007 -14.652 1.00 94.88 270 MET A CA 1
ATOM 2174 C C . MET A 1 270 ? 15.457 9.951 -14.595 1.00 94.88 270 MET A C 1
ATOM 2176 O O . MET A 1 270 ? 15.578 11.061 -14.084 1.00 94.88 270 MET A O 1
ATOM 2180 N N . GLN A 1 271 ? 14.284 9.504 -15.056 1.00 94.56 271 GLN A N 1
ATOM 2181 C CA . GLN A 1 271 ? 13.054 10.299 -14.973 1.00 94.56 271 GLN A CA 1
ATOM 2182 C C . GLN A 1 271 ? 12.612 10.514 -13.525 1.00 94.56 271 GLN A C 1
ATOM 2184 O O . GLN A 1 271 ? 12.249 11.621 -13.154 1.00 94.56 271 GLN A O 1
ATOM 2189 N N . SER A 1 272 ? 12.731 9.501 -12.664 1.00 90.00 272 SER A N 1
ATOM 2190 C CA . SER A 1 272 ? 12.401 9.656 -11.246 1.00 90.00 272 SER A CA 1
ATOM 2191 C C . SER A 1 272 ? 13.274 10.694 -10.541 1.00 90.00 272 SER A C 1
ATOM 2193 O O . SER A 1 272 ? 12.789 11.346 -9.624 1.00 90.00 272 SER A O 1
ATOM 2195 N N . THR A 1 273 ? 14.542 10.848 -10.935 1.00 89.56 273 THR A N 1
ATOM 2196 C CA . THR A 1 273 ? 15.418 11.886 -10.364 1.00 89.56 273 THR A CA 1
ATOM 2197 C C . THR A 1 273 ? 15.101 13.296 -10.859 1.00 89.56 273 THR A C 1
ATOM 2199 O O . THR A 1 273 ? 15.646 14.254 -10.321 1.00 89.56 273 THR A O 1
ATOM 2202 N N . ALA A 1 274 ? 14.253 13.432 -11.883 1.00 91.19 274 ALA A N 1
ATOM 2203 C CA . ALA A 1 274 ? 13.818 14.726 -12.396 1.00 91.19 274 ALA A CA 1
ATOM 2204 C C . ALA A 1 274 ? 12.632 15.320 -11.612 1.00 91.19 274 ALA A C 1
ATOM 2206 O O . ALA A 1 274 ? 12.349 16.504 -11.786 1.00 91.19 274 ALA A O 1
ATOM 2207 N N . ASN A 1 275 ? 11.964 14.535 -10.753 1.00 85.00 275 ASN A N 1
ATOM 2208 C CA . ASN A 1 275 ? 10.910 15.045 -9.871 1.00 85.00 275 ASN A CA 1
ATOM 2209 C C . ASN A 1 275 ? 11.471 16.049 -8.867 1.00 85.00 275 ASN A C 1
ATOM 2211 O O . ASN A 1 275 ? 12.573 15.874 -8.341 1.00 85.00 275 ASN A O 1
ATOM 2215 N N . GLN A 1 276 ? 10.680 17.080 -8.571 1.00 79.88 276 GLN A N 1
ATOM 2216 C CA . GLN A 1 276 ? 11.044 18.078 -7.567 1.00 79.88 276 GLN A CA 1
ATOM 2217 C C . GLN A 1 276 ? 10.883 17.523 -6.151 1.00 79.88 276 GLN A C 1
ATOM 2219 O O . GLN A 1 276 ? 11.698 17.833 -5.278 1.00 79.88 276 GLN A O 1
ATOM 2224 N N . VAL A 1 277 ? 9.860 16.689 -5.940 1.00 86.25 277 VAL A N 1
ATOM 2225 C CA . VAL A 1 277 ? 9.556 16.078 -4.648 1.00 86.25 277 VAL A CA 1
ATOM 2226 C C . VAL A 1 277 ? 9.858 14.583 -4.688 1.00 86.25 277 VAL A C 1
ATOM 2228 O O . VAL A 1 277 ? 9.324 13.827 -5.500 1.00 86.25 277 VAL A O 1
ATOM 2231 N N . ASP A 1 278 ? 10.731 14.140 -3.785 1.00 84.19 278 ASP A N 1
ATOM 2232 C CA . ASP A 1 278 ? 10.945 12.718 -3.533 1.00 84.19 278 ASP A CA 1
ATOM 2233 C C . ASP A 1 278 ? 9.894 12.230 -2.529 1.00 84.19 278 ASP A C 1
ATOM 2235 O O . ASP A 1 278 ? 9.892 12.655 -1.371 1.00 84.19 278 ASP A O 1
ATOM 2239 N N . PHE A 1 279 ? 9.009 11.323 -2.951 1.00 84.69 279 PHE A N 1
ATOM 2240 C CA . PHE A 1 279 ? 7.966 10.758 -2.086 1.00 84.69 279 PHE A CA 1
ATOM 2241 C C . PHE A 1 279 ? 8.539 9.985 -0.883 1.00 84.69 279 PHE A C 1
ATOM 2243 O O . PHE A 1 279 ? 7.821 9.739 0.086 1.00 84.69 279 PHE A O 1
ATOM 2250 N N . GLU A 1 280 ? 9.816 9.576 -0.933 1.00 82.81 280 GLU A N 1
ATOM 2251 C CA . GLU A 1 280 ? 10.513 8.962 0.204 1.00 82.81 280 GLU A CA 1
ATOM 2252 C C . GLU A 1 280 ? 10.772 9.975 1.330 1.00 82.81 280 GLU A C 1
ATOM 2254 O O . GLU A 1 280 ? 10.896 9.587 2.495 1.00 82.81 280 GLU A O 1
ATOM 2259 N N . VAL A 1 281 ? 10.851 11.262 0.980 1.00 85.94 281 VAL A N 1
ATOM 2260 C CA . VAL A 1 281 ? 11.097 12.379 1.897 1.00 85.94 281 VAL A CA 1
ATOM 2261 C C . VAL A 1 281 ? 9.790 13.066 2.282 1.00 85.94 281 VAL A C 1
ATOM 2263 O O . VAL A 1 281 ? 9.577 13.336 3.463 1.00 85.94 281 VAL A O 1
ATOM 2266 N N . ASP A 1 282 ? 8.922 13.332 1.305 1.00 89.38 282 ASP A N 1
ATOM 2267 C CA . ASP A 1 282 ? 7.652 14.028 1.502 1.00 89.38 282 ASP A CA 1
ATOM 2268 C C . ASP A 1 282 ? 6.539 13.409 0.645 1.00 89.38 282 ASP A C 1
ATOM 2270 O O . ASP A 1 282 ? 6.285 13.797 -0.497 1.00 89.38 282 ASP A O 1
ATOM 2274 N N . LEU A 1 283 ? 5.864 12.412 1.219 1.00 89.44 283 LEU A N 1
ATOM 2275 C CA . LEU A 1 283 ? 4.746 11.733 0.569 1.00 89.44 283 LEU A CA 1
ATOM 2276 C C . LEU A 1 283 ? 3.556 12.675 0.325 1.00 89.44 283 LEU A C 1
ATOM 2278 O O . LEU A 1 283 ? 2.898 12.553 -0.705 1.00 89.44 283 LEU A O 1
ATOM 2282 N N . GLY A 1 284 ? 3.278 13.597 1.252 1.00 90.44 284 GLY A N 1
ATOM 2283 C CA . GLY A 1 284 ? 2.161 14.537 1.134 1.00 90.44 284 GLY A CA 1
ATOM 2284 C C . GLY A 1 284 ? 2.389 15.526 -0.005 1.00 90.44 284 GLY A C 1
ATOM 2285 O O . GLY A 1 284 ? 1.529 15.676 -0.873 1.00 90.44 284 GLY A O 1
ATOM 2286 N N . GLY A 1 285 ? 3.588 16.114 -0.065 1.00 91.50 285 GLY A N 1
ATOM 2287 C CA . GLY A 1 285 ? 4.000 16.982 -1.167 1.00 91.50 285 GLY A CA 1
ATOM 2288 C C . GLY A 1 285 ? 3.943 16.280 -2.524 1.00 91.50 285 GLY A C 1
ATOM 2289 O O . GLY A 1 285 ? 3.444 16.854 -3.488 1.00 91.50 285 GLY A O 1
ATOM 2290 N N . PHE A 1 286 ? 4.363 15.014 -2.597 1.00 93.50 286 PHE A N 1
ATOM 2291 C CA . PHE A 1 286 ? 4.306 14.248 -3.844 1.00 93.50 286 PHE A CA 1
ATOM 2292 C C . PHE A 1 286 ? 2.872 13.899 -4.279 1.00 93.50 286 PHE A C 1
ATOM 2294 O O . PHE A 1 286 ? 2.553 13.952 -5.466 1.00 93.50 286 PHE A O 1
ATOM 2301 N N . ILE A 1 287 ? 1.982 13.558 -3.338 1.00 93.81 287 ILE A N 1
ATOM 2302 C CA . ILE A 1 287 ? 0.556 13.345 -3.642 1.00 93.81 287 ILE A CA 1
ATOM 2303 C C . ILE A 1 287 ? -0.070 14.632 -4.178 1.00 93.81 287 ILE A C 1
ATOM 2305 O O . ILE A 1 287 ? -0.841 14.576 -5.134 1.00 93.81 287 ILE A O 1
ATOM 2309 N N . LYS A 1 288 ? 0.296 15.782 -3.608 1.00 93.38 288 LYS A N 1
ATOM 2310 C CA . LYS A 1 288 ? -0.154 17.079 -4.101 1.00 93.38 288 LYS A CA 1
ATOM 2311 C C . LYS A 1 288 ? 0.368 17.375 -5.509 1.00 93.38 288 LYS A C 1
ATOM 2313 O O . LYS A 1 288 ? -0.414 17.775 -6.353 1.00 93.38 288 LYS A O 1
ATOM 2318 N N . GLU A 1 289 ? 1.638 17.091 -5.800 1.00 95.12 289 GLU A N 1
ATOM 2319 C CA . GLU A 1 289 ? 2.198 17.241 -7.154 1.00 95.12 289 GLU A CA 1
ATOM 2320 C C . GLU A 1 289 ? 1.451 16.367 -8.184 1.00 95.12 289 GLU A C 1
ATOM 2322 O O . GLU A 1 289 ? 1.158 16.811 -9.293 1.00 95.12 289 GLU A O 1
ATOM 2327 N N . LEU A 1 290 ? 1.070 15.139 -7.805 1.00 95.06 290 LEU A N 1
ATOM 2328 C CA . LEU A 1 290 ? 0.214 14.277 -8.629 1.00 95.06 290 LEU A CA 1
ATOM 2329 C C . LEU A 1 290 ? -1.187 14.867 -8.833 1.00 95.06 290 LEU A C 1
ATOM 2331 O O . LEU A 1 290 ? -1.732 14.758 -9.930 1.00 95.06 290 LEU A O 1
ATOM 2335 N N . GLN A 1 291 ? -1.775 15.450 -7.788 1.00 95.44 291 GLN A N 1
ATOM 2336 C CA . GLN A 1 291 ? -3.088 16.087 -7.853 1.00 95.44 291 GLN A CA 1
ATOM 2337 C C . GLN A 1 291 ? -3.065 17.317 -8.766 1.00 95.44 291 GLN A C 1
ATOM 2339 O O . GLN A 1 291 ? -3.885 17.403 -9.676 1.00 95.44 291 GLN A O 1
ATOM 2344 N N . ASP A 1 292 ? -2.087 18.203 -8.578 1.00 95.56 292 ASP A N 1
ATOM 2345 C CA . ASP A 1 292 ? -1.891 19.402 -9.393 1.00 95.56 292 ASP A CA 1
ATOM 2346 C C . ASP A 1 292 ? -1.732 19.011 -10.872 1.00 95.56 292 ASP A C 1
ATOM 2348 O O . ASP A 1 292 ? -2.418 19.548 -11.738 1.00 95.56 292 ASP A O 1
ATOM 2352 N N . TYR A 1 293 ? -0.931 17.982 -11.167 1.00 96.44 293 TYR A N 1
ATOM 2353 C CA . TYR A 1 293 ? -0.785 17.451 -12.524 1.00 96.44 293 TYR A CA 1
ATOM 2354 C C . TYR A 1 293 ? -2.103 16.925 -13.122 1.00 96.44 293 TYR A C 1
ATOM 2356 O O . TYR A 1 293 ? -2.421 17.196 -14.281 1.00 96.44 293 TYR A O 1
ATOM 2364 N N . LEU A 1 294 ? -2.890 16.174 -12.344 1.00 96.06 294 LEU A N 1
ATOM 2365 C CA . LEU A 1 294 ? -4.194 15.661 -12.781 1.00 96.06 294 LEU A CA 1
ATOM 2366 C C . LEU A 1 294 ? -5.199 16.788 -13.053 1.00 96.06 294 LEU A C 1
ATOM 2368 O O . LEU A 1 294 ? -6.007 16.679 -13.979 1.00 96.06 294 LEU A O 1
ATOM 2372 N N . HIS A 1 295 ? -5.151 17.862 -12.269 1.00 96.38 295 HIS A N 1
ATOM 2373 C CA . HIS A 1 295 ? -6.011 19.031 -12.434 1.00 96.38 295 HIS A CA 1
ATOM 2374 C C . HIS A 1 295 ? -5.603 19.862 -13.647 1.00 96.38 295 HIS A C 1
ATOM 2376 O O . HIS A 1 295 ? -6.442 20.135 -14.505 1.00 96.3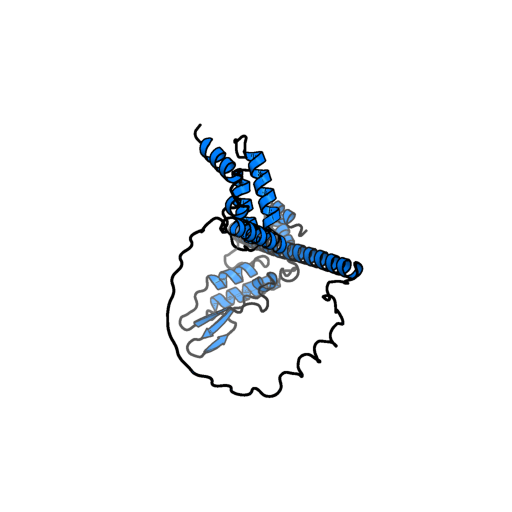8 295 HIS A O 1
ATOM 2382 N N . GLU A 1 296 ? -4.329 20.236 -13.738 1.00 96.69 296 GLU A N 1
ATOM 2383 C CA . GLU A 1 296 ? -3.832 21.180 -14.741 1.00 96.69 296 GLU A CA 1
ATOM 2384 C C . GLU A 1 296 ? -3.852 20.601 -16.160 1.00 96.69 296 GLU A C 1
ATOM 2386 O O . GLU A 1 296 ? -4.280 21.282 -17.092 1.00 96.69 296 GLU A O 1
ATOM 2391 N N . GLU A 1 297 ? -3.437 19.343 -16.331 1.00 96.62 297 GLU A N 1
ATOM 2392 C CA . GLU A 1 297 ? -3.298 18.737 -17.663 1.00 96.62 297 GLU A CA 1
ATOM 2393 C C . GLU A 1 297 ? -4.571 18.014 -18.121 1.00 96.62 297 GLU A C 1
ATOM 2395 O O . GLU A 1 297 ? -4.890 17.993 -19.313 1.00 96.62 297 GLU A O 1
ATOM 2400 N N . TYR A 1 298 ? -5.324 17.429 -17.183 1.00 95.94 298 TYR A N 1
ATOM 2401 C CA . TYR A 1 298 ? -6.433 16.525 -17.506 1.00 95.94 298 TYR A CA 1
ATOM 2402 C C . TYR A 1 298 ? -7.789 16.940 -16.932 1.00 95.94 298 TYR A C 1
ATOM 2404 O O . TYR A 1 298 ? -8.793 16.306 -17.268 1.00 95.94 298 TYR A O 1
ATOM 2412 N N . ASN A 1 299 ? -7.852 17.984 -16.095 1.00 96.25 299 ASN A N 1
ATOM 2413 C CA . ASN A 1 299 ? -9.068 18.396 -15.388 1.00 96.25 299 ASN A CA 1
ATOM 2414 C C . ASN A 1 299 ? -9.747 17.206 -14.668 1.00 96.25 299 ASN A C 1
ATOM 2416 O O . ASN A 1 299 ? -10.962 17.001 -14.757 1.00 96.25 299 ASN A O 1
ATOM 2420 N N . TYR A 1 300 ? -8.938 16.361 -14.020 1.00 95.75 300 TYR A N 1
ATOM 2421 C CA . TYR A 1 300 ? -9.379 15.140 -13.352 1.00 95.75 300 TYR A CA 1
ATOM 2422 C C . TYR A 1 300 ? -9.499 15.353 -11.834 1.00 95.75 300 TYR A C 1
ATOM 2424 O O . TYR A 1 300 ? -8.501 15.358 -11.127 1.00 95.75 300 TYR A O 1
ATOM 2432 N N . GLU A 1 301 ? -10.730 15.461 -11.326 1.00 96.31 301 GLU A N 1
ATOM 2433 C CA . GLU A 1 301 ? -11.019 15.804 -9.915 1.00 96.31 301 GLU A CA 1
ATOM 2434 C C . GLU A 1 301 ? -11.449 14.594 -9.057 1.00 96.31 301 GLU A C 1
ATOM 2436 O O . GLU A 1 301 ? -11.658 14.693 -7.852 1.00 96.31 301 GLU A O 1
ATOM 2441 N N . ALA A 1 302 ? -11.593 13.403 -9.646 1.00 95.69 302 ALA A N 1
ATOM 2442 C CA . ALA A 1 302 ? -12.228 12.264 -8.968 1.00 95.69 302 ALA A CA 1
ATOM 2443 C C . ALA A 1 302 ? -11.402 11.633 -7.823 1.00 95.69 302 ALA A C 1
ATOM 2445 O O . ALA A 1 302 ? -11.852 10.661 -7.220 1.00 95.69 302 ALA A O 1
ATOM 2446 N N . LEU A 1 303 ? -10.188 12.124 -7.556 1.00 93.44 303 LEU A N 1
ATOM 2447 C CA . LEU A 1 303 ? -9.362 11.707 -6.417 1.00 93.44 303 LEU A CA 1
ATOM 2448 C C . LEU A 1 303 ? -9.348 12.731 -5.276 1.00 93.44 303 LEU A C 1
ATOM 2450 O O . LEU A 1 303 ? -8.773 12.437 -4.231 1.00 93.44 303 LEU A O 1
ATOM 2454 N N . ASP A 1 304 ? -9.972 13.896 -5.449 1.00 93.69 304 ASP A N 1
ATOM 2455 C CA . ASP A 1 304 ? -9.829 15.012 -4.513 1.00 93.69 304 ASP A CA 1
ATOM 2456 C C . ASP A 1 304 ? -10.381 14.682 -3.132 1.00 93.69 304 ASP A C 1
ATOM 2458 O O . ASP A 1 304 ? -9.708 14.931 -2.136 1.00 93.69 304 ASP A O 1
ATOM 2462 N N . ASP A 1 305 ? -11.560 14.061 -3.062 1.00 93.50 305 ASP A N 1
ATOM 2463 C CA . ASP A 1 305 ? -12.170 13.655 -1.792 1.00 93.50 305 ASP A CA 1
ATOM 2464 C C . ASP A 1 305 ? -11.261 12.676 -1.026 1.00 93.50 305 ASP A C 1
ATOM 2466 O O . ASP A 1 305 ? -10.991 12.873 0.155 1.00 93.50 305 ASP A O 1
ATOM 2470 N N . GLU A 1 306 ? -10.703 11.672 -1.716 1.00 92.94 306 GLU A N 1
ATOM 2471 C CA . GLU A 1 306 ? -9.799 10.681 -1.111 1.00 92.94 306 GLU A CA 1
ATOM 2472 C C . GLU A 1 306 ? -8.485 11.319 -0.627 1.00 92.94 306 GLU A C 1
ATOM 2474 O O . GLU A 1 306 ? -7.969 10.954 0.429 1.00 92.94 306 GLU A O 1
ATOM 2479 N N . ILE A 1 307 ? -7.931 12.270 -1.385 1.00 90.75 307 ILE A N 1
ATOM 2480 C CA . ILE A 1 307 ? 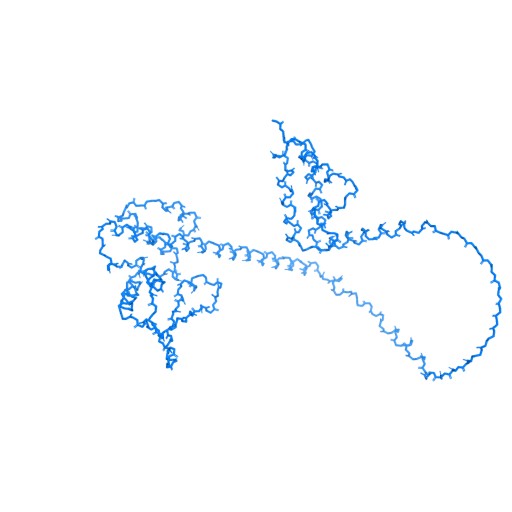-6.700 12.982 -1.012 1.00 90.75 307 ILE A CA 1
ATOM 2481 C C . ILE A 1 307 ? -6.953 13.923 0.175 1.00 90.75 307 ILE A C 1
ATOM 2483 O O . ILE A 1 307 ? -6.133 13.980 1.093 1.00 90.75 307 ILE A O 1
ATOM 2487 N N . ASN A 1 308 ? -8.092 14.618 0.191 1.00 89.81 308 ASN A N 1
ATOM 2488 C CA . ASN A 1 308 ? -8.483 15.513 1.280 1.00 89.81 308 ASN A CA 1
ATOM 2489 C C . ASN A 1 308 ? -8.741 14.743 2.587 1.00 89.81 308 ASN A C 1
ATOM 2491 O O . ASN A 1 308 ? -8.327 15.193 3.658 1.00 89.81 308 ASN A O 1
ATOM 2495 N N . ASP A 1 309 ? -9.356 13.559 2.507 1.00 88.69 309 ASP A N 1
ATOM 2496 C CA . ASP A 1 309 ? -9.660 12.711 3.666 1.00 88.69 309 ASP A CA 1
ATOM 2497 C C . ASP A 1 309 ? -8.404 12.190 4.388 1.00 88.69 309 ASP A C 1
ATOM 2499 O O . ASP A 1 309 ? -8.437 11.949 5.598 1.00 88.69 309 ASP A O 1
ATOM 2503 N N . LEU A 1 310 ? -7.267 12.072 3.692 1.00 83.88 310 LEU A N 1
ATOM 2504 C CA . LEU A 1 310 ? -5.995 11.680 4.310 1.00 83.88 310 LEU A CA 1
ATOM 2505 C C . LEU A 1 310 ? -5.473 12.707 5.329 1.00 83.88 310 LEU A C 1
ATOM 2507 O O . LEU A 1 310 ? -4.591 12.378 6.129 1.00 83.88 310 LEU A O 1
ATOM 2511 N N . GLY A 1 311 ? -5.968 13.952 5.294 1.00 69.75 311 GLY A N 1
ATOM 2512 C CA . GLY A 1 311 ? -5.473 15.042 6.140 1.00 69.75 311 GLY A CA 1
ATOM 2513 C C . GLY A 1 311 ? -3.985 15.341 5.923 1.00 69.75 311 GLY A C 1
ATOM 2514 O O . GLY A 1 311 ? -3.313 15.833 6.829 1.00 69.75 311 GLY A O 1
ATOM 2515 N N . CYS A 1 312 ? -3.453 14.975 4.751 1.00 59.28 312 CYS A N 1
ATOM 2516 C CA . CYS A 1 312 ? -2.052 15.162 4.372 1.00 59.28 312 CYS A CA 1
ATOM 2517 C C . CYS A 1 312 ? -1.775 16.516 3.692 1.00 59.28 312 CYS A C 1
ATOM 2519 O O . CYS A 1 312 ? -0.625 16.760 3.328 1.00 59.28 312 CYS A O 1
ATOM 2521 N N . VAL A 1 313 ? -2.790 17.377 3.534 1.00 45.25 313 VAL A N 1
ATOM 2522 C CA . VAL A 1 313 ? -2.702 18.708 2.903 1.00 45.25 313 VAL A CA 1
ATOM 2523 C C . VAL A 1 313 ? -3.194 19.793 3.855 1.00 45.25 313 VAL A C 1
ATOM 2525 O O . VAL A 1 313 ? -4.225 19.564 4.528 1.00 45.25 313 VAL A O 1
#

InterPro domains:
  IPR001623 DnaJ domain [PF00226] (21-81)
  IPR001623 DnaJ domain [PS50076] (20-85)
  IPR001623 DnaJ domain [SM00271] (19-77)
  IPR001623 DnaJ domain [cd06257] (20-72)
  IPR036869 Chaperone J-domain superfamily [G3DSA:1.10.287.110] (8-97)
  IPR036869 Chaperone J-domain superfamily [SSF46565] (13-85)
  IPR051100 DnaJ subfamily B/C chaperone co-factors [PTHR43908] (13-139)